Protein AF-0000000069861807 (afdb_homodimer)

Solvent-accessible surface area (backbone atoms only — not comparable to full-atom values): 11823 Å² total; per-residue (Å²): 128,81,76,78,68,73,79,55,80,64,48,35,64,54,50,50,49,50,57,52,64,68,45,71,37,74,37,56,65,62,52,74,64,53,43,14,24,47,52,43,49,45,45,50,32,39,75,73,72,54,56,52,54,31,66,60,42,43,52,48,23,64,75,70,63,37,24,68,54,25,29,49,50,54,19,50,50,23,45,40,44,66,70,69,43,89,74,91,57,90,47,58,75,41,43,30,71,42,59,50,50,60,38,50,74,46,102,128,84,70,79,71,72,78,55,79,63,49,36,65,53,51,50,48,50,57,51,64,67,44,73,37,74,37,56,66,61,53,71,64,52,45,17,23,47,51,43,51,44,47,50,32,40,74,72,70,54,56,52,53,32,66,59,42,41,51,48,24,64,74,69,63,37,23,67,54,26,29,49,51,55,18,49,51,24,44,41,45,64,71,68,44,88,73,93,56,91,47,58,74,41,42,30,69,43,58,51,51,59,37,50,74,45,102

Secondary structure (DSSP, 8-state):
-----------HHHHHHHHHHTS-TTSSS--HHHHHHHHHHHHHHHHTT-PPPHHHHHHHHHHHT--HHHHHHHHHHHHHHHTT-----S-GGGS-HHHHHHHHTT-/-----------HHHHHHHHHHTS-TTSSS--HHHHHHHHHHHHHHHHTT-PPPHHHHHHHHHHHT--HHHHHHHHHHHHHHHTT-----S-GGGS-HHHHHHHHTT-

Structure (mmCIF, N/CA/C/O backbone):
data_AF-0000000069861807-model_v1
#
loop_
_entity.id
_entity.type
_entity.pdbx_description
1 polymer 'Putative cytoplasmic protein'
#
loop_
_atom_site.group_PDB
_atom_site.id
_atom_site.type_symbol
_atom_site.label_atom_id
_atom_site.label_alt_id
_atom_site.label_comp_id
_atom_site.label_asym_id
_atom_site.label_entity_id
_atom_site.label_seq_id
_atom_site.pdbx_PDB_ins_code
_atom_site.Cartn_x
_atom_site.Cartn_y
_atom_site.Cartn_z
_atom_site.occupancy
_atom_site.B_iso_or_equiv
_atom_site.auth_seq_id
_atom_site.auth_comp_id
_atom_site.auth_asym_id
_atom_site.auth_atom_id
_atom_site.pdbx_PDB_model_num
ATOM 1 N N . MET A 1 1 ? -6.168 -20.766 16.438 1 17.77 1 MET A N 1
ATOM 2 C CA . MET A 1 1 ? -5.328 -19.781 17.109 1 17.77 1 MET A CA 1
ATOM 3 C C . MET A 1 1 ? -4.406 -19.078 16.109 1 17.77 1 MET A C 1
ATOM 5 O O . MET A 1 1 ? -3.383 -19.625 15.711 1 17.77 1 MET A O 1
ATOM 9 N N . VAL A 1 2 ? -4.957 -18.609 15.031 1 23.92 2 VAL A N 1
ATOM 10 C CA . VAL A 1 2 ? -4.117 -17.891 14.086 1 23.92 2 VAL A CA 1
ATOM 11 C C . VAL A 1 2 ? -3.391 -16.75 14.797 1 23.92 2 VAL A C 1
ATOM 13 O O . VAL A 1 2 ? -4.02 -15.922 15.469 1 23.92 2 VAL A O 1
ATOM 16 N N . ASN A 1 3 ? -2.225 -17.109 15.445 1 27.67 3 ASN A N 1
ATOM 17 C CA . ASN A 1 3 ? -1.371 -16.234 16.234 1 27.67 3 ASN A CA 1
ATOM 18 C C . ASN A 1 3 ? -1.125 -14.906 15.523 1 27.67 3 ASN A C 1
ATOM 20 O O . ASN A 1 3 ? -0.43 -14.859 14.5 1 27.67 3 ASN A O 1
ATOM 24 N N . PHE A 1 4 ? -2.109 -14.133 15.523 1 32.06 4 PHE A N 1
ATOM 25 C CA . PHE A 1 4 ? -2.031 -12.805 14.922 1 32.06 4 PHE A CA 1
ATOM 26 C C . PHE A 1 4 ? -0.791 -12.062 15.406 1 32.06 4 PHE A C 1
ATOM 28 O O . PHE A 1 4 ? -0.565 -10.914 15.031 1 32.06 4 PHE A O 1
ATOM 35 N N . LYS A 1 5 ? -0.302 -12.344 16.688 1 32.59 5 LYS A N 1
ATOM 36 C CA . LYS A 1 5 ? 0.64 -11.68 17.594 1 32.59 5 LYS A CA 1
ATOM 37 C C . LYS A 1 5 ? 2.018 -11.555 16.953 1 32.59 5 LYS A C 1
ATOM 39 O O . LYS A 1 5 ? 2.805 -10.68 17.312 1 32.59 5 LYS A O 1
ATOM 44 N N . ASP A 1 6 ? 2.709 -12.664 16.641 1 37.38 6 ASP A N 1
ATOM 45 C CA . ASP A 1 6 ? 4.141 -12.523 16.406 1 37.38 6 ASP A CA 1
ATOM 46 C C . ASP A 1 6 ? 4.422 -11.578 15.242 1 37.38 6 ASP A C 1
ATOM 48 O O . ASP A 1 6 ? 4.113 -11.891 14.086 1 37.38 6 ASP A O 1
ATOM 52 N N . LYS A 1 7 ? 4.164 -10.25 15.438 1 44.53 7 LYS A N 1
ATOM 53 C CA . LYS A 1 7 ? 4.488 -9.188 14.484 1 44.53 7 LYS A CA 1
ATOM 54 C C . LYS A 1 7 ? 5.691 -9.57 13.625 1 44.53 7 LYS A C 1
ATOM 56 O O . LYS A 1 7 ? 6.82 -9.172 13.914 1 44.53 7 LYS A O 1
ATOM 61 N N . SER A 1 8 ? 6.023 -10.867 13.508 1 52.59 8 SER A N 1
ATOM 62 C CA . SER A 1 8 ? 7.086 -11.359 12.633 1 52.59 8 SER A CA 1
ATOM 63 C C . SER A 1 8 ? 7.004 -10.719 11.25 1 52.59 8 SER A C 1
ATOM 65 O O . SER A 1 8 ? 5.938 -10.266 10.836 1 52.59 8 SER A O 1
ATOM 67 N N . MET A 1 9 ? 8.148 -10.102 10.867 1 65 9 MET A N 1
ATOM 68 C CA . MET A 1 9 ? 8.273 -9.508 9.539 1 65 9 MET A CA 1
ATOM 69 C C . MET A 1 9 ? 7.469 -10.289 8.516 1 65 9 MET A C 1
ATOM 71 O O . MET A 1 9 ? 7.586 -11.516 8.43 1 65 9 MET A O 1
ATOM 75 N N . PRO A 1 10 ? 6.438 -9.594 8.094 1 79.31 10 PRO A N 1
ATOM 76 C CA . PRO A 1 10 ? 5.664 -10.305 7.07 1 79.31 10 PRO A CA 1
ATOM 77 C C . PRO A 1 10 ? 6.547 -10.922 5.984 1 79.31 10 PRO A C 1
ATOM 79 O O . PRO A 1 10 ? 7.668 -10.453 5.758 1 79.31 10 PRO A O 1
ATOM 82 N N . THR A 1 11 ? 6.141 -12.102 5.434 1 92.44 11 THR A N 1
ATOM 83 C CA . THR A 1 11 ? 6.793 -12.648 4.246 1 92.44 11 THR A CA 1
ATOM 84 C C . THR A 1 11 ? 6.551 -11.75 3.037 1 92.44 11 THR A C 1
ATOM 86 O O . THR A 1 11 ? 5.707 -10.852 3.084 1 92.44 11 THR A O 1
ATOM 89 N N . ALA A 1 12 ? 7.336 -11.922 1.962 1 96.38 12 ALA A N 1
ATOM 90 C CA . ALA A 1 12 ? 7.145 -11.172 0.722 1 96.38 12 ALA A CA 1
ATOM 91 C C . ALA A 1 12 ? 5.738 -11.375 0.169 1 96.38 12 ALA A C 1
ATOM 93 O O . ALA A 1 12 ? 5.121 -10.438 -0.339 1 96.38 12 ALA A O 1
ATOM 94 N N . ILE A 1 13 ? 5.207 -12.633 0.332 1 97.62 13 ILE A N 1
ATOM 95 C CA . ILE A 1 13 ? 3.865 -12.945 -0.151 1 97.62 13 ILE A CA 1
ATOM 96 C C . ILE A 1 13 ? 2.83 -12.172 0.666 1 97.62 13 ILE A C 1
ATOM 98 O O . ILE A 1 13 ? 1.896 -11.594 0.108 1 97.62 13 ILE A O 1
ATOM 102 N N . GLU A 1 14 ? 3.018 -12.109 1.942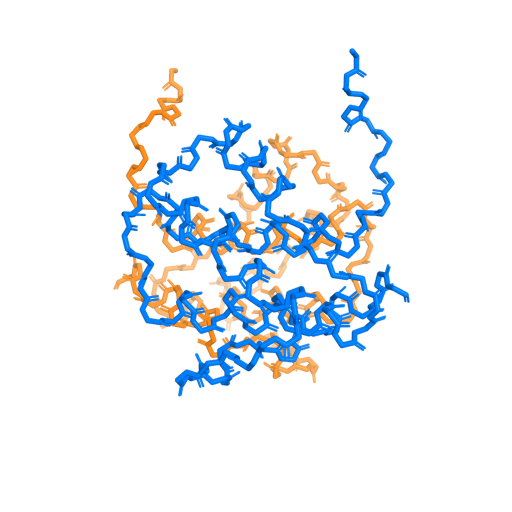 1 95.44 14 GLU A N 1
ATOM 103 C CA . GLU A 1 14 ? 2.092 -11.375 2.797 1 95.44 14 GLU A CA 1
ATOM 104 C C . GLU A 1 14 ? 2.09 -9.891 2.455 1 95.44 14 GLU A C 1
ATOM 106 O O . GLU A 1 14 ? 1.028 -9.266 2.379 1 95.44 14 GLU A O 1
ATOM 111 N N . LYS A 1 15 ? 3.254 -9.359 2.219 1 95.12 15 LYS A N 1
ATOM 112 C CA . LYS A 1 15 ? 3.359 -7.945 1.866 1 95.12 15 LYS A CA 1
ATOM 113 C C . LYS A 1 15 ? 2.73 -7.672 0.502 1 95.12 15 LYS A C 1
ATOM 115 O O . LYS A 1 15 ? 2.086 -6.641 0.307 1 95.12 15 LYS A O 1
ATOM 120 N N . ALA A 1 16 ? 2.969 -8.57 -0.407 1 97.5 16 ALA A N 1
ATOM 121 C CA . ALA A 1 16 ? 2.357 -8.445 -1.728 1 97.5 16 ALA A CA 1
ATOM 122 C C . ALA A 1 16 ? 0.834 -8.43 -1.628 1 97.5 16 ALA A C 1
ATOM 124 O O . ALA A 1 16 ? 0.175 -7.59 -2.244 1 97.5 16 ALA A O 1
ATOM 125 N N . LEU A 1 17 ? 0.306 -9.281 -0.807 1 97.19 17 LEU A N 1
ATOM 126 C CA . LEU A 1 17 ? -1.144 -9.375 -0.671 1 97.19 17 LEU A CA 1
ATOM 127 C C . LEU A 1 17 ? -1.69 -8.195 0.123 1 97.19 17 LEU A C 1
ATOM 129 O O . LEU A 1 17 ? -2.832 -7.777 -0.085 1 97.19 17 LEU A O 1
ATOM 133 N N . ASP A 1 18 ? -0.868 -7.633 0.979 1 93.81 18 ASP A N 1
ATOM 134 C CA . ASP A 1 18 ? -1.242 -6.375 1.619 1 93.81 18 ASP A CA 1
ATOM 135 C C . ASP A 1 18 ? -1.42 -5.262 0.586 1 93.81 18 ASP A C 1
ATOM 137 O O . ASP A 1 18 ? -2.377 -4.488 0.658 1 93.81 18 ASP A O 1
ATOM 141 N N . PHE A 1 19 ? -0.459 -5.191 -0.324 1 95.62 19 PHE A N 1
ATOM 142 C CA . PHE A 1 19 ? -0.57 -4.18 -1.368 1 95.62 19 PHE A CA 1
ATOM 143 C C . PHE A 1 19 ? -1.836 -4.387 -2.191 1 95.62 19 PHE A C 1
ATOM 145 O O . PHE A 1 19 ? -2.58 -3.438 -2.443 1 95.62 19 PHE A O 1
ATOM 152 N N . ILE A 1 20 ? -2.061 -5.598 -2.564 1 96.81 20 ILE A N 1
ATOM 153 C CA . ILE A 1 20 ? -3.213 -5.91 -3.4 1 96.81 20 ILE A CA 1
ATOM 154 C C . ILE A 1 20 ? -4.5 -5.684 -2.609 1 96.81 20 ILE A C 1
ATOM 156 O O . ILE A 1 20 ? -5.477 -5.148 -3.143 1 96.81 20 ILE A O 1
ATOM 160 N N . GLY A 1 21 ? -4.52 -6.059 -1.368 1 94.5 21 GLY A N 1
ATOM 161 C CA . GLY A 1 21 ? -5.676 -5.848 -0.51 1 94.5 21 GLY A CA 1
ATOM 162 C C . GLY A 1 21 ? -5.98 -4.379 -0.271 1 94.5 21 GLY A C 1
ATOM 163 O O . GLY A 1 21 ? -7.078 -4.031 0.159 1 94.5 21 GLY A O 1
ATOM 164 N N . GLY A 1 22 ? -4.969 -3.547 -0.457 1 90.44 22 GLY A N 1
ATOM 165 C CA . GLY A 1 22 ? -5.152 -2.111 -0.311 1 90.44 22 GLY A CA 1
ATOM 166 C C . GLY A 1 22 ? -5.793 -1.466 -1.525 1 90.44 22 GLY A C 1
ATOM 167 O O . GLY A 1 22 ? -6.141 -0.283 -1.495 1 90.44 22 GLY A O 1
ATOM 168 N N . MET A 1 23 ? -6.027 -2.131 -2.586 1 93.19 23 MET A N 1
ATOM 169 C CA . MET A 1 23 ? -6.727 -1.652 -3.775 1 93.19 23 MET A CA 1
ATOM 170 C C . MET A 1 23 ? -8.234 -1.652 -3.557 1 93.19 23 MET A C 1
ATOM 172 O O . MET A 1 23 ? -8.711 -1.979 -2.467 1 93.19 23 MET A O 1
ATOM 176 N N . ASN A 1 24 ? -8.945 -1.122 -4.543 1 90.5 24 ASN A N 1
ATOM 177 C CA . ASN A 1 24 ? -10.391 -1.252 -4.461 1 90.5 24 ASN A CA 1
ATOM 178 C C . ASN A 1 24 ? -10.844 -2.691 -4.695 1 90.5 24 ASN A C 1
ATOM 180 O O . ASN A 1 24 ? -11.289 -3.037 -5.793 1 90.5 24 ASN A O 1
ATOM 184 N N . THR A 1 25 ? -10.812 -3.52 -3.648 1 93.69 25 THR A N 1
ATOM 185 C CA . THR A 1 25 ? -11.086 -4.949 -3.74 1 93.69 25 THR A CA 1
ATOM 186 C C . THR A 1 25 ? -12.594 -5.203 -3.766 1 93.69 25 THR A C 1
ATOM 188 O O . THR A 1 25 ? -13.031 -6.344 -3.912 1 93.69 25 THR A O 1
ATOM 191 N N . SER A 1 26 ? -13.383 -4.18 -3.59 1 91.88 26 SER A N 1
ATOM 192 C CA . SER A 1 26 ? -14.836 -4.32 -3.643 1 91.88 26 SER A CA 1
ATOM 193 C C . SER A 1 26 ? -15.344 -4.332 -5.082 1 91.88 26 SER A C 1
ATOM 195 O O . SER A 1 26 ? -16.469 -4.75 -5.348 1 91.88 26 SER A O 1
ATOM 197 N N . ALA A 1 27 ? -14.508 -3.74 -5.945 1 91.38 27 ALA A N 1
ATOM 198 C CA . ALA A 1 27 ? -14.852 -3.725 -7.367 1 91.38 27 ALA A CA 1
ATOM 199 C C . ALA A 1 27 ? -14.664 -5.102 -7.992 1 91.38 27 ALA A C 1
ATOM 201 O O . ALA A 1 27 ? -13.719 -5.816 -7.66 1 91.38 27 ALA A O 1
ATOM 202 N N . SER A 1 28 ? -15.516 -5.473 -8.906 1 91.75 28 SER A N 1
ATOM 203 C CA . SER A 1 28 ? -15.398 -6.738 -9.617 1 91.75 28 SER A CA 1
ATOM 204 C C . SER A 1 28 ? -14.234 -6.719 -10.602 1 91.75 28 SER A C 1
ATOM 206 O O . SER A 1 28 ? -13.57 -7.734 -10.812 1 91.75 28 SER A O 1
ATOM 208 N N . VAL A 1 29 ? -14.102 -5.566 -11.195 1 89.75 29 VAL A N 1
ATOM 209 C CA . VAL A 1 29 ? -13.008 -5.387 -12.148 1 89.75 29 VAL A CA 1
ATOM 210 C C . VAL A 1 29 ? -12.031 -4.336 -11.625 1 89.75 29 VAL A C 1
ATOM 212 O O . VAL A 1 29 ? -12.422 -3.195 -11.367 1 89.75 29 VAL A O 1
ATOM 215 N N . PRO A 1 30 ? -10.812 -4.828 -11.43 1 91.44 30 PRO A N 1
ATOM 216 C CA . PRO A 1 30 ? -9.844 -3.822 -10.984 1 91.44 30 PRO A CA 1
ATOM 217 C C . PRO A 1 30 ? -9.672 -2.682 -11.984 1 91.44 30 PRO A C 1
ATOM 219 O O . PRO A 1 30 ? -9.68 -2.912 -13.203 1 91.44 30 PRO A O 1
ATOM 222 N N . HIS A 1 31 ? -9.5 -1.438 -11.422 1 91.56 31 HIS A N 1
ATOM 223 C CA . HIS A 1 31 ? -9.125 -0.321 -12.281 1 91.56 31 HIS A CA 1
ATOM 224 C C . HIS A 1 31 ? -7.785 -0.586 -12.969 1 91.56 31 HIS A C 1
ATOM 226 O O . HIS A 1 31 ? -6.988 -1.399 -12.5 1 91.56 31 HIS A O 1
ATOM 232 N N . SER A 1 32 ? -7.562 0.079 -14.055 1 92.5 32 SER A N 1
ATOM 233 C CA . SER A 1 32 ? -6.395 -0.15 -14.891 1 92.5 32 SER A CA 1
ATOM 234 C C . SER A 1 32 ? -5.105 -0.058 -14.086 1 92.5 32 SER A C 1
ATOM 236 O O . SER A 1 32 ? -4.207 -0.89 -14.242 1 92.5 32 SER A O 1
ATOM 238 N N . MET A 1 33 ? -4.98 0.881 -13.203 1 93.81 33 MET A N 1
ATOM 239 C CA . MET A 1 33 ? -3.791 1.068 -12.375 1 93.81 33 MET A CA 1
ATOM 240 C C . MET A 1 33 ? -3.605 -0.105 -11.422 1 93.81 33 MET A C 1
ATOM 242 O O . MET A 1 33 ? -2.494 -0.616 -11.266 1 93.81 33 MET A O 1
ATOM 246 N N . ASP A 1 34 ? -4.719 -0.553 -10.875 1 95.62 34 ASP A N 1
ATOM 247 C CA . ASP A 1 34 ? -4.688 -1.666 -9.938 1 95.62 34 ASP A CA 1
ATOM 248 C C . ASP A 1 34 ? -4.301 -2.967 -10.633 1 95.62 34 ASP A C 1
ATOM 250 O O . ASP A 1 34 ? -3.5 -3.744 -10.109 1 95.62 34 ASP A O 1
ATOM 254 N N . GLU A 1 35 ? -4.867 -3.107 -11.773 1 96.62 35 GLU A N 1
ATOM 255 C CA . GLU A 1 35 ? -4.539 -4.293 -12.555 1 96.62 35 GLU A CA 1
ATOM 256 C C . GLU A 1 35 ? -3.045 -4.355 -12.875 1 96.62 35 GLU A C 1
ATOM 258 O O . GLU A 1 35 ? -2.398 -5.379 -12.641 1 96.62 35 GLU A O 1
ATOM 263 N N . SER A 1 36 ? -2.502 -3.316 -13.336 1 97.5 36 SER A N 1
ATOM 264 C CA . SER A 1 36 ? -1.086 -3.271 -13.688 1 97.5 36 SER A CA 1
ATOM 265 C C . SER A 1 36 ? -0.204 -3.482 -12.461 1 97.5 36 SER A C 1
ATOM 267 O O . SER A 1 36 ? 0.793 -4.203 -12.523 1 97.5 36 SER A O 1
ATOM 269 N N . THR A 1 37 ? -0.575 -2.871 -11.43 1 97.56 37 THR A N 1
ATOM 270 C CA . THR A 1 37 ? 0.2 -2.986 -10.195 1 97.56 37 THR A CA 1
ATOM 271 C C . THR A 1 37 ? 0.177 -4.418 -9.672 1 97.56 37 THR A C 1
ATOM 273 O O . THR A 1 37 ? 1.221 -4.973 -9.32 1 97.56 37 THR A O 1
ATOM 276 N N . ALA A 1 38 ? -1.032 -5.016 -9.656 1 97.81 38 ALA A N 1
ATOM 277 C CA . ALA A 1 38 ? -1.162 -6.387 -9.172 1 97.81 38 ALA A CA 1
ATOM 278 C C . ALA A 1 38 ? -0.342 -7.352 -10.023 1 97.81 38 ALA A C 1
ATOM 280 O O . ALA A 1 38 ? 0.395 -8.188 -9.492 1 97.81 38 ALA A O 1
ATOM 281 N N . LYS A 1 39 ? -0.435 -7.199 -11.312 1 97.94 39 LYS A N 1
ATOM 282 C CA . LYS A 1 39 ? 0.332 -8.055 -12.219 1 97.94 39 LYS A CA 1
ATOM 283 C C . LYS A 1 39 ? 1.832 -7.855 -12.016 1 97.94 39 LYS A C 1
ATOM 285 O O . LYS A 1 39 ? 2.596 -8.82 -12.031 1 97.94 39 LYS A O 1
ATOM 290 N N . GLY A 1 40 ? 2.246 -6.637 -11.898 1 97.88 40 GLY A N 1
ATOM 291 C CA . GLY A 1 40 ? 3.645 -6.348 -11.625 1 97.88 40 GLY A CA 1
ATOM 292 C C . GLY A 1 40 ? 4.148 -6.996 -10.344 1 97.88 40 GLY A C 1
ATOM 293 O O . GLY A 1 40 ? 5.258 -7.531 -10.312 1 97.88 40 GLY A O 1
ATOM 294 N N . ILE A 1 41 ? 3.354 -6.918 -9.312 1 98.19 41 ILE A N 1
ATOM 295 C CA . ILE A 1 41 ? 3.697 -7.508 -8.031 1 98.19 41 ILE A CA 1
ATOM 296 C C . ILE A 1 41 ? 3.887 -9.016 -8.188 1 98.19 41 ILE A C 1
ATOM 298 O O . ILE A 1 41 ? 4.902 -9.57 -7.754 1 98.19 41 ILE A O 1
ATOM 302 N N . LEU A 1 42 ? 2.9 -9.648 -8.82 1 98.19 42 LEU A N 1
ATOM 303 C CA . LEU A 1 42 ? 2.93 -11.094 -8.984 1 98.19 42 LEU A CA 1
ATOM 304 C C . LEU A 1 42 ? 4.129 -11.523 -9.82 1 98.19 42 LEU A C 1
ATOM 306 O O . LEU A 1 42 ? 4.824 -12.484 -9.477 1 98.19 42 LEU A O 1
ATOM 310 N N . LYS A 1 43 ? 4.348 -10.828 -10.914 1 97.81 43 LYS A N 1
ATOM 311 C CA . LYS A 1 43 ? 5.48 -11.141 -11.781 1 97.81 43 LYS A CA 1
ATOM 312 C C . LYS A 1 43 ? 6.801 -10.953 -11.047 1 97.81 43 LYS A C 1
ATOM 314 O O . LYS A 1 43 ? 7.715 -11.773 -11.18 1 97.81 43 LYS A O 1
ATOM 319 N N . TYR A 1 44 ? 6.93 -9.891 -10.328 1 97.69 44 TYR A N 1
ATOM 320 C CA . TYR A 1 44 ? 8.156 -9.586 -9.609 1 97.69 44 TYR A CA 1
ATOM 321 C C . TYR A 1 44 ? 8.477 -10.656 -8.578 1 97.69 44 TYR A C 1
ATOM 323 O O . TYR A 1 44 ? 9.617 -11.102 -8.461 1 97.69 44 TYR A O 1
ATOM 331 N N . LEU A 1 45 ? 7.438 -11.086 -7.852 1 97.56 45 LEU A N 1
ATOM 332 C CA . LEU A 1 45 ? 7.66 -12.141 -6.867 1 97.56 45 LEU A CA 1
ATOM 333 C C . LEU A 1 45 ? 8.094 -13.438 -7.543 1 97.56 45 LEU A C 1
ATOM 335 O O . LEU A 1 45 ? 8.961 -14.148 -7.035 1 97.56 45 LEU A O 1
ATOM 339 N N . HIS A 1 46 ? 7.48 -13.734 -8.641 1 97.38 46 HIS 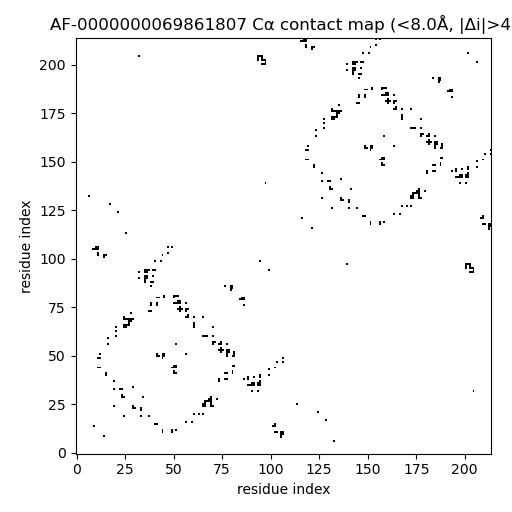A N 1
ATOM 340 C CA . HIS A 1 46 ? 7.906 -14.898 -9.414 1 97.38 46 HIS A CA 1
ATOM 341 C C . HIS A 1 46 ? 9.375 -14.789 -9.805 1 97.38 46 HIS A C 1
ATOM 343 O O . HIS A 1 46 ? 10.133 -15.75 -9.664 1 97.38 46 HIS A O 1
ATOM 349 N N . ASP A 1 47 ? 9.758 -13.609 -10.281 1 96.44 47 ASP A N 1
ATOM 350 C CA . ASP A 1 47 ? 11.125 -13.383 -10.719 1 96.44 47 ASP A CA 1
ATOM 351 C C . ASP A 1 47 ? 12.102 -13.492 -9.547 1 96.44 47 ASP A C 1
ATOM 353 O O . ASP A 1 47 ? 13.266 -13.859 -9.727 1 96.44 47 ASP A O 1
ATOM 357 N N . LEU A 1 48 ? 11.672 -13.211 -8.359 1 96.5 48 LEU A N 1
ATOM 358 C CA . LEU A 1 48 ? 12.492 -13.305 -7.156 1 96.5 48 LEU A CA 1
ATOM 359 C C . LEU A 1 48 ? 12.555 -14.742 -6.648 1 96.5 48 LEU A C 1
ATOM 361 O O . LEU A 1 48 ? 13.266 -15.031 -5.684 1 96.5 48 LEU A O 1
ATOM 365 N N . GLY A 1 49 ? 11.734 -15.602 -7.207 1 95.81 49 GLY A N 1
ATOM 366 C CA . GLY A 1 49 ? 11.758 -17.016 -6.832 1 95.81 49 GLY A CA 1
ATOM 367 C C . GLY A 1 49 ? 10.719 -17.359 -5.781 1 95.81 49 GLY A C 1
ATOM 368 O O . GLY A 1 49 ? 10.812 -18.406 -5.141 1 95.81 49 GLY A O 1
ATOM 369 N N . VAL A 1 50 ? 9.75 -16.422 -5.52 1 96.38 50 VAL A N 1
ATOM 370 C CA . VAL A 1 50 ? 8.703 -16.641 -4.523 1 96.38 50 VAL A CA 1
ATOM 371 C C . VAL A 1 50 ? 7.332 -16.453 -5.168 1 96.38 50 VAL A C 1
ATOM 373 O O . VAL A 1 50 ? 6.562 -15.586 -4.766 1 96.38 50 VAL A O 1
ATOM 376 N N . PRO A 1 51 ? 7.008 -17.328 -6.109 1 96.75 51 PRO A N 1
ATOM 377 C CA . PRO A 1 51 ? 5.727 -17.156 -6.797 1 96.75 51 PRO A CA 1
ATOM 378 C C . PRO A 1 51 ? 4.531 -17.25 -5.855 1 96.75 51 PRO A C 1
ATOM 380 O O . PRO A 1 51 ? 4.562 -18.031 -4.891 1 96.75 51 PRO A O 1
ATOM 383 N N . VAL A 1 52 ? 3.477 -16.516 -6.168 1 96.94 52 VAL A N 1
ATOM 384 C CA . VAL A 1 52 ? 2.225 -16.531 -5.422 1 96.94 52 VAL A CA 1
ATOM 385 C C . VAL A 1 52 ? 1.255 -17.516 -6.062 1 96.94 52 VAL A C 1
ATOM 387 O O . VAL A 1 52 ? 0.955 -17.422 -7.258 1 96.94 52 VAL A O 1
ATOM 390 N N . SER A 1 53 ? 0.774 -18.422 -5.273 1 97.38 53 SER A N 1
ATOM 391 C CA . SER A 1 53 ? -0.181 -19.391 -5.816 1 97.38 53 SER A CA 1
ATOM 392 C C . SER A 1 53 ? -1.596 -18.812 -5.82 1 97.38 53 SER A C 1
ATOM 394 O O . SER A 1 53 ? -1.943 -18 -4.969 1 97.38 53 SER A O 1
ATOM 396 N N . PRO A 1 54 ? -2.398 -19.25 -6.758 1 98.19 54 PRO A N 1
ATOM 397 C CA . PRO A 1 54 ? -3.795 -18.797 -6.773 1 98.19 54 PRO A CA 1
ATOM 398 C C . PRO A 1 54 ? -4.527 -19.109 -5.469 1 98.19 54 PRO A C 1
ATOM 400 O O . PRO A 1 54 ? -5.395 -18.344 -5.051 1 98.19 54 PRO A O 1
ATOM 403 N N . GLU A 1 55 ? -4.215 -20.203 -4.828 1 98.19 55 GLU A N 1
ATOM 404 C CA . GLU A 1 55 ? -4.898 -20.609 -3.604 1 98.19 55 GLU A CA 1
ATOM 405 C C . GLU A 1 55 ? -4.672 -19.609 -2.48 1 98.19 55 GLU A C 1
ATOM 407 O O . GLU A 1 55 ? -5.566 -19.359 -1.669 1 98.19 55 GLU A O 1
ATOM 412 N N . VAL A 1 56 ? -3.443 -19.109 -2.447 1 97.88 56 VAL A N 1
ATOM 413 C CA . VAL A 1 56 ? -3.113 -18.141 -1.41 1 97.88 56 VAL A CA 1
ATOM 414 C C . VAL A 1 56 ? -3.9 -16.859 -1.643 1 97.88 56 VAL A C 1
ATOM 416 O O . VAL A 1 56 ? -4.359 -16.219 -0.69 1 97.88 56 VAL A O 1
ATOM 419 N N . VAL A 1 57 ? -4.117 -16.406 -2.902 1 98.38 57 VAL A N 1
ATOM 420 C CA . VAL A 1 57 ? -4.898 -15.234 -3.264 1 98.38 57 VAL A CA 1
ATOM 421 C C . VAL A 1 57 ? -6.355 -15.438 -2.857 1 98.38 57 VAL A C 1
ATOM 423 O O . VAL A 1 57 ? -6.969 -14.547 -2.256 1 98.38 57 VAL A O 1
ATOM 426 N N . VAL A 1 58 ? -6.867 -16.594 -3.154 1 98.62 58 VAL A N 1
ATOM 427 C CA . VAL A 1 58 ? -8.258 -16.906 -2.848 1 98.62 58 VAL A CA 1
ATOM 428 C C . VAL A 1 58 ? -8.469 -16.891 -1.334 1 98.62 58 VAL A C 1
ATOM 430 O O . VAL A 1 58 ? -9.445 -16.312 -0.839 1 98.62 58 VAL A O 1
ATOM 433 N N . ALA A 1 59 ? -7.625 -17.484 -0.636 1 98.44 59 ALA A N 1
ATOM 434 C CA . ALA A 1 59 ? -7.73 -17.547 0.82 1 98.44 59 ALA A CA 1
ATOM 435 C C . ALA A 1 59 ? -7.727 -16.141 1.421 1 98.44 59 ALA A C 1
ATOM 437 O O . ALA A 1 59 ? -8.523 -15.836 2.311 1 98.44 59 ALA A O 1
ATOM 438 N N . ARG A 1 60 ? -6.844 -15.32 0.881 1 97.81 60 ARG A N 1
ATOM 439 C CA . ARG A 1 60 ? -6.785 -13.953 1.382 1 97.81 60 ARG A CA 1
ATOM 440 C C . ARG A 1 60 ? -8.062 -13.195 1.049 1 97.81 60 ARG A C 1
ATOM 442 O O . ARG A 1 60 ? -8.594 -12.453 1.886 1 97.81 60 ARG A O 1
ATOM 449 N N . GLY A 1 61 ? -8.469 -13.328 -0.222 1 97.94 61 GLY A N 1
ATOM 450 C CA . GLY A 1 61 ? -9.711 -12.672 -0.609 1 97.94 61 GLY A CA 1
ATOM 451 C C . GLY A 1 61 ? -10.883 -13.039 0.283 1 97.94 61 GLY A C 1
ATOM 452 O O . GLY A 1 61 ? -11.656 -12.172 0.689 1 97.94 61 GLY A O 1
ATOM 453 N N . GLU A 1 62 ? -11.023 -14.32 0.617 1 97.88 62 GLU A N 1
ATOM 454 C CA . GLU A 1 62 ? -12.086 -14.789 1.502 1 97.88 62 GLU A CA 1
ATOM 455 C C . GLU A 1 62 ? -11.914 -14.242 2.916 1 97.88 62 GLU A C 1
ATOM 457 O O . GLU A 1 62 ? -12.883 -13.836 3.555 1 97.88 62 GLU A O 1
ATOM 462 N N . GLN A 1 63 ? -10.734 -14.273 3.387 1 97.19 63 GLN A N 1
ATOM 463 C CA . GLN A 1 63 ? -10.414 -13.797 4.73 1 97.19 63 GLN A CA 1
ATOM 464 C C . GLN A 1 63 ? -10.766 -12.32 4.887 1 97.19 63 GLN A C 1
ATOM 466 O O . GLN A 1 63 ? -11.258 -11.898 5.934 1 97.19 63 GLN A O 1
ATOM 471 N N . GLU A 1 64 ? -10.555 -11.578 3.842 1 94.94 64 GLU A N 1
ATOM 472 C CA . GLU A 1 64 ? -10.68 -10.133 3.961 1 94.94 64 GLU A CA 1
ATOM 473 C C . GLU A 1 64 ? -11.945 -9.625 3.281 1 94.94 64 GLU A C 1
ATOM 475 O O . GLU A 1 64 ? -12.195 -8.414 3.244 1 94.94 64 GLU A O 1
ATOM 480 N N . GLY A 1 65 ? -12.672 -10.484 2.695 1 96.5 65 GLY A N 1
ATOM 481 C CA . GLY A 1 65 ? -13.953 -10.109 2.121 1 96.5 65 GLY A CA 1
ATOM 482 C C . GLY A 1 65 ? -13.828 -9.414 0.78 1 96.5 65 GLY A C 1
ATOM 483 O O . GLY A 1 65 ? -14.586 -8.484 0.484 1 96.5 65 GLY A O 1
ATOM 484 N N . TRP A 1 66 ? -12.812 -9.805 -0.06 1 96.81 66 TRP A N 1
ATOM 485 C CA . TRP A 1 66 ? -12.719 -9.258 -1.409 1 96.81 66 TRP A CA 1
ATOM 486 C C . TRP A 1 66 ? -13.891 -9.711 -2.27 1 96.81 66 TRP A C 1
ATOM 488 O O . TRP A 1 66 ? -14.438 -10.805 -2.064 1 96.81 66 TRP A O 1
ATOM 498 N N . ASN A 1 67 ? -14.219 -8.812 -3.193 1 97.56 67 ASN A N 1
ATOM 499 C CA . ASN A 1 67 ? -15.172 -9.242 -4.215 1 97.56 67 ASN A CA 1
ATOM 500 C C . ASN A 1 67 ? -14.727 -10.539 -4.883 1 97.56 67 ASN A C 1
ATOM 502 O O . ASN A 1 67 ? -13.57 -10.68 -5.27 1 97.56 67 ASN A O 1
ATOM 506 N N . PRO A 1 68 ? -15.648 -11.492 -5.012 1 97.88 68 PRO A N 1
ATOM 507 C CA . PRO A 1 68 ? -15.273 -12.781 -5.586 1 97.88 68 PRO A CA 1
ATOM 508 C C . PRO A 1 68 ? -14.711 -12.664 -7 1 97.88 68 PRO A C 1
ATOM 510 O O . PRO A 1 68 ? -13.789 -13.398 -7.371 1 97.88 68 PRO A O 1
ATOM 513 N N . GLU A 1 69 ? -15.242 -11.766 -7.77 1 97.94 69 GLU A N 1
ATOM 514 C CA . GLU A 1 69 ? -14.742 -11.602 -9.133 1 97.94 69 GLU A CA 1
ATOM 515 C C . GLU A 1 69 ? -13.352 -10.969 -9.133 1 97.94 69 GLU A C 1
ATOM 517 O O . GLU A 1 69 ? -12.492 -11.344 -9.938 1 97.94 69 GLU A O 1
ATOM 522 N N . PHE A 1 70 ? -13.148 -10.023 -8.273 1 97.56 70 PHE A N 1
ATOM 523 C CA . PHE A 1 70 ? -11.82 -9.453 -8.078 1 97.56 70 PHE A CA 1
ATOM 524 C C . PHE A 1 70 ? -10.82 -10.547 -7.711 1 97.56 70 PHE A C 1
ATOM 526 O O . PHE A 1 70 ? -9.75 -10.641 -8.312 1 97.56 70 PHE A O 1
ATOM 533 N N . THR A 1 71 ? -11.211 -11.328 -6.75 1 98.38 71 THR A N 1
ATOM 534 C CA . THR A 1 71 ? -10.367 -12.406 -6.258 1 98.38 71 THR A CA 1
ATOM 535 C C . THR A 1 71 ? -10.016 -13.375 -7.387 1 98.38 71 THR A C 1
ATOM 537 O O . THR A 1 71 ? -8.859 -13.781 -7.527 1 98.38 71 THR A O 1
ATOM 540 N N . LYS A 1 72 ? -11.008 -13.695 -8.133 1 98.19 72 LYS A N 1
ATOM 541 C CA . LYS A 1 72 ? -10.82 -14.617 -9.25 1 98.19 72 LYS A CA 1
ATOM 542 C C . LYS A 1 72 ? -9.836 -14.055 -10.273 1 98.19 72 LYS A C 1
ATOM 544 O O . LYS A 1 72 ? -8.984 -14.781 -10.789 1 98.19 72 LYS A O 1
ATOM 549 N N . LYS A 1 73 ? -9.945 -12.797 -10.531 1 97.69 73 LYS A N 1
ATOM 550 C CA . LYS A 1 73 ? -9.055 -12.164 -11.5 1 97.69 73 LYS A CA 1
ATOM 551 C C . LYS A 1 73 ? -7.605 -12.188 -11.016 1 97.69 73 LYS A C 1
ATOM 553 O O . LYS A 1 73 ? -6.699 -12.57 -11.758 1 97.69 73 LYS A O 1
ATOM 558 N N . VAL A 1 74 ? -7.422 -11.789 -9.789 1 98.12 74 VAL A N 1
ATOM 559 C CA . VAL A 1 74 ? -6.07 -11.766 -9.242 1 98.12 74 VAL A CA 1
ATOM 560 C C . VAL A 1 74 ? -5.504 -13.18 -9.188 1 98.12 74 VAL A C 1
ATOM 562 O O . VAL A 1 74 ? -4.344 -13.406 -9.539 1 98.12 74 VAL A O 1
ATOM 565 N N . ALA A 1 75 ? -6.32 -14.125 -8.789 1 98.38 75 ALA A N 1
ATOM 566 C CA . ALA A 1 75 ? -5.895 -15.523 -8.766 1 98.38 75 ALA A CA 1
ATOM 567 C C . ALA A 1 75 ? -5.543 -16.016 -10.164 1 98.38 75 ALA A C 1
ATOM 569 O O . ALA A 1 75 ? -4.582 -16.766 -10.344 1 98.38 75 ALA A O 1
ATOM 570 N N . GLY A 1 76 ? -6.359 -15.586 -11.078 1 97.75 76 GLY A N 1
ATOM 571 C CA . GLY A 1 76 ? -6.066 -15.922 -12.461 1 97.75 76 GLY A CA 1
ATOM 572 C C . GLY A 1 76 ? -4.723 -15.398 -12.93 1 97.75 76 GLY A C 1
ATOM 573 O O . GLY A 1 76 ? -3.984 -16.109 -13.625 1 97.75 76 GLY A O 1
ATOM 574 N N . TRP A 1 77 ? -4.441 -14.18 -12.578 1 97.88 77 TRP A N 1
ATOM 575 C CA . TRP A 1 77 ? -3.141 -13.633 -12.945 1 97.88 77 TRP A CA 1
ATOM 576 C C . TRP A 1 77 ? -2.014 -14.383 -12.242 1 97.88 77 TRP A C 1
ATOM 578 O O . TRP A 1 77 ? -0.96 -14.625 -12.836 1 97.88 77 TRP A O 1
ATOM 588 N N . ALA A 1 78 ? -2.184 -14.742 -11 1 98.12 78 ALA A N 1
ATOM 589 C CA . ALA A 1 78 ? -1.184 -15.516 -10.266 1 98.12 78 ALA A CA 1
ATOM 590 C C . ALA A 1 78 ? -0.902 -16.844 -10.953 1 98.12 78 ALA A C 1
ATOM 592 O O . ALA A 1 78 ? 0.255 -17.25 -11.07 1 98.12 78 ALA A O 1
ATOM 593 N N . GLU A 1 79 ? -1.942 -17.516 -11.359 1 97.69 79 GLU A N 1
ATOM 594 C CA . GLU A 1 79 ? -1.803 -18.781 -12.062 1 97.69 79 GLU A CA 1
ATOM 59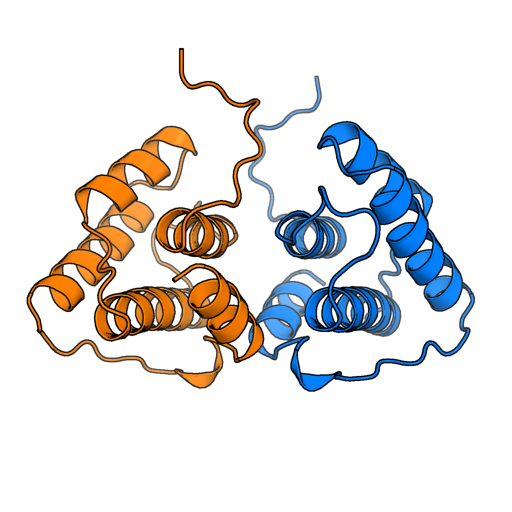5 C C . GLU A 1 79 ? -0.999 -18.625 -13.352 1 97.69 79 GLU A C 1
ATOM 597 O O . GLU A 1 79 ? -0.106 -19.422 -13.641 1 97.69 79 GLU A O 1
ATOM 602 N N . LYS A 1 80 ? -1.367 -17.594 -14.078 1 97.31 80 LYS A N 1
ATOM 603 C CA . LYS A 1 80 ? -0.68 -17.344 -15.344 1 97.31 80 LYS A CA 1
ATOM 604 C C . LYS A 1 80 ? 0.81 -17.094 -15.117 1 97.31 80 LYS A C 1
ATOM 606 O O . LYS A 1 80 ? 1.649 -17.641 -15.836 1 97.31 80 LYS A O 1
ATOM 611 N N . VAL A 1 81 ? 1.131 -16.312 -14.18 1 97.12 81 VAL A N 1
ATOM 612 C CA . VAL A 1 81 ? 2.518 -15.977 -13.867 1 97.12 81 VAL A CA 1
ATOM 613 C C . VAL A 1 81 ? 3.258 -17.219 -13.406 1 97.12 81 VAL A C 1
ATOM 615 O O . VAL A 1 81 ? 4.379 -17.484 -13.852 1 97.12 81 VAL A O 1
ATOM 618 N N . ALA A 1 82 ? 2.648 -18.016 -12.523 1 92 82 ALA A N 1
ATOM 619 C CA . ALA A 1 82 ? 3.281 -19.203 -11.961 1 92 82 ALA A CA 1
ATOM 620 C C . ALA A 1 82 ? 3.555 -20.25 -13.039 1 92 82 ALA A C 1
ATOM 622 O O . ALA A 1 82 ? 4.516 -21.016 -12.945 1 92 82 ALA A O 1
ATOM 623 N N . SER A 1 83 ? 2.771 -20.25 -13.984 1 92.12 83 SER A N 1
ATOM 624 C CA . SER A 1 83 ? 2.912 -21.219 -15.062 1 92.12 83 SER A CA 1
ATOM 625 C C . SER A 1 83 ? 3.977 -20.781 -16.062 1 92.12 83 SER A C 1
ATOM 627 O O . SER A 1 83 ? 4.266 -21.5 -17.016 1 92.12 83 SER A O 1
ATOM 629 N N . GLY A 1 84 ? 4.566 -19.641 -15.875 1 87.94 84 GLY A N 1
ATOM 630 C CA . GLY A 1 84 ? 5.621 -19.156 -16.75 1 87.94 84 GLY A CA 1
ATOM 631 C C . GLY A 1 84 ? 5.09 -18.469 -17.984 1 87.94 84 GLY A C 1
ATOM 632 O O . GLY A 1 84 ? 5.848 -18.188 -18.922 1 87.94 84 GLY A O 1
ATOM 633 N N . ASN A 1 85 ? 3.826 -18.266 -17.984 1 88.44 85 ASN A N 1
ATOM 634 C CA . ASN A 1 85 ? 3.242 -17.547 -19.109 1 88.44 85 ASN A CA 1
ATOM 635 C C . ASN A 1 85 ? 3.461 -16.047 -18.984 1 88.44 85 ASN A C 1
ATOM 637 O O . ASN A 1 85 ? 3.512 -15.508 -17.875 1 88.44 85 ASN A O 1
ATOM 641 N N . ARG A 1 86 ? 3.678 -15.477 -20.094 1 87.19 86 ARG A N 1
ATOM 642 C CA . ARG A 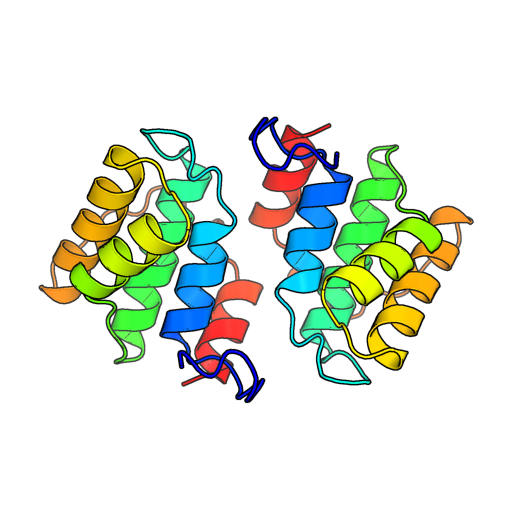1 86 ? 3.797 -14.023 -20.125 1 87.19 86 ARG A CA 1
ATOM 643 C C . ARG A 1 86 ? 2.449 -13.352 -19.859 1 87.19 86 ARG A C 1
ATOM 645 O O . ARG A 1 86 ? 1.42 -13.805 -20.375 1 87.19 86 ARG A O 1
ATOM 652 N N . ILE A 1 87 ? 2.49 -12.398 -19.031 1 92.44 87 ILE A N 1
ATOM 653 C CA . ILE A 1 87 ? 1.295 -11.586 -18.828 1 92.44 87 ILE A CA 1
ATOM 654 C C . ILE A 1 87 ? 1.565 -10.148 -19.266 1 92.44 87 ILE A C 1
ATOM 656 O O . ILE A 1 87 ? 2.65 -9.617 -19.016 1 92.44 87 ILE A O 1
ATOM 660 N N . LEU A 1 88 ? 0.605 -9.633 -20.031 1 94.31 88 LEU A N 1
ATOM 661 C CA . LEU A 1 88 ? 0.715 -8.242 -20.484 1 94.31 88 LEU A CA 1
ATOM 662 C C . LEU A 1 88 ? 0.42 -7.281 -19.328 1 94.31 88 LEU A C 1
ATOM 664 O O . LEU A 1 88 ? -0.637 -7.363 -18.703 1 94.31 88 LEU A O 1
ATOM 668 N N . ILE A 1 89 ? 1.377 -6.426 -19.109 1 96.69 89 ILE A N 1
ATOM 669 C CA . ILE A 1 89 ? 1.206 -5.352 -18.141 1 96.69 89 ILE A CA 1
ATOM 670 C C . ILE A 1 89 ? 1.17 -4.004 -18.859 1 96.69 89 ILE A C 1
ATOM 672 O O . ILE A 1 89 ? 2.197 -3.529 -19.344 1 96.69 89 ILE A O 1
ATOM 676 N N . LYS A 1 90 ? 0.036 -3.352 -18.922 1 95.31 90 LYS A N 1
ATOM 677 C CA . LYS A 1 90 ? -0.2 -2.166 -19.734 1 95.31 90 LYS A CA 1
ATOM 678 C C . LYS A 1 90 ? 0.578 -0.966 -19.203 1 95.31 90 LYS A C 1
ATOM 680 O O . LYS A 1 90 ? 1.141 -0.188 -19.984 1 95.31 90 LYS A O 1
ATOM 685 N N . ASN A 1 91 ? 0.595 -0.752 -17.875 1 94.88 91 ASN A N 1
ATOM 686 C CA . ASN A 1 91 ? 1.266 0.372 -17.234 1 94.88 91 ASN A CA 1
ATOM 687 C C . ASN A 1 91 ? 2.195 -0.096 -16.125 1 94.88 91 ASN A C 1
ATOM 689 O O . ASN A 1 91 ? 1.881 0.058 -14.938 1 94.88 91 ASN A O 1
ATOM 693 N N . PRO A 1 92 ? 3.354 -0.584 -16.562 1 94.88 92 PRO A N 1
ATOM 694 C CA . PRO A 1 92 ? 4.238 -1.204 -15.578 1 94.88 92 PRO A CA 1
ATOM 695 C C . PRO A 1 92 ? 4.801 -0.199 -14.57 1 94.88 92 PRO A C 1
ATOM 697 O O . PRO A 1 92 ? 5.305 -0.59 -13.516 1 94.88 92 PRO A O 1
ATOM 700 N N . GLU A 1 93 ? 4.637 1.099 -14.852 1 93.06 93 GLU A N 1
ATOM 701 C CA . GLU A 1 93 ? 5.23 2.133 -14.008 1 93.06 93 GLU A CA 1
ATOM 702 C C . GLU A 1 93 ? 4.492 2.256 -12.68 1 93.06 93 GLU A C 1
ATOM 704 O O . GLU A 1 93 ? 5.016 2.83 -11.719 1 93.06 93 GLU A O 1
ATOM 709 N N . TYR A 1 94 ? 3.26 1.734 -12.594 1 94.44 94 TYR A N 1
ATOM 710 C CA . TYR A 1 94 ? 2.484 1.842 -11.359 1 94.44 94 TYR A CA 1
ATOM 711 C C . TYR A 1 94 ? 3.018 0.893 -10.297 1 94.44 94 TYR A C 1
ATOM 713 O O . TYR A 1 94 ? 2.824 1.12 -9.094 1 94.44 94 TYR A O 1
ATOM 721 N N . PHE A 1 95 ? 3.557 -0.227 -10.703 1 96.44 95 PHE A N 1
ATOM 722 C CA . PHE A 1 95 ? 4.332 -1.033 -9.766 1 96.44 95 PHE A CA 1
ATOM 723 C C . PHE A 1 95 ? 5.652 -0.356 -9.438 1 96.44 95 PHE A C 1
ATOM 725 O O . PHE A 1 95 ? 6.637 -0.512 -10.164 1 96.44 95 PHE A O 1
ATOM 732 N N . SER A 1 96 ? 5.691 0.327 -8.352 1 94.31 96 SER A N 1
ATOM 733 C CA . SER A 1 96 ? 6.684 1.353 -8.047 1 94.31 96 SER A CA 1
ATOM 734 C C . SER A 1 96 ? 7.957 0.735 -7.477 1 94.31 96 SER A C 1
ATOM 736 O O . SER A 1 96 ? 7.941 -0.402 -7 1 94.31 96 SER A O 1
ATOM 738 N N . THR A 1 97 ? 8.992 1.629 -7.488 1 93.44 97 THR A N 1
ATOM 739 C CA . THR A 1 97 ? 10.258 1.251 -6.859 1 93.44 97 THR A CA 1
ATOM 740 C C . THR A 1 97 ? 10.062 1.019 -5.363 1 93.44 97 THR A C 1
ATOM 742 O O . THR A 1 97 ? 10.711 0.146 -4.781 1 93.44 97 THR A O 1
ATOM 745 N N . TYR A 1 98 ? 9.242 1.797 -4.762 1 93.88 98 TYR A N 1
ATOM 746 C CA . TYR A 1 98 ? 8.938 1.59 -3.352 1 93.88 98 TYR A CA 1
ATOM 747 C C . TYR A 1 98 ? 8.422 0.176 -3.107 1 93.88 98 TYR A C 1
ATOM 749 O O . TYR A 1 98 ? 8.906 -0.521 -2.211 1 93.88 98 TYR A O 1
ATOM 757 N N . MET A 1 99 ? 7.461 -0.208 -3.904 1 96 99 MET A N 1
ATOM 758 C CA . MET A 1 99 ? 6.879 -1.536 -3.738 1 96 99 MET A CA 1
ATOM 759 C C . MET A 1 99 ? 7.914 -2.623 -4.012 1 96 99 MET A C 1
ATOM 761 O O . MET A 1 99 ? 7.988 -3.611 -3.279 1 96 99 MET A O 1
ATOM 765 N N . GLN A 1 100 ? 8.742 -2.422 -5.016 1 96.75 100 GLN A N 1
ATOM 766 C CA . GLN A 1 100 ? 9.789 -3.389 -5.344 1 96.75 100 GLN A CA 1
ATOM 767 C C . GLN A 1 100 ? 10.758 -3.564 -4.18 1 96.75 100 GLN A C 1
ATOM 769 O O . GLN A 1 100 ? 11.07 -4.691 -3.791 1 96.75 100 GLN A O 1
ATOM 774 N N . GLU A 1 101 ? 11.172 -2.461 -3.633 1 94.5 101 GLU A N 1
ATOM 775 C CA . GLU A 1 101 ? 12.133 -2.51 -2.537 1 94.5 101 GLU A CA 1
ATOM 776 C C . GLU A 1 101 ? 11.531 -3.16 -1.296 1 94.5 101 GLU A C 1
ATOM 778 O O . GLU A 1 101 ? 12.195 -3.941 -0.61 1 94.5 101 GLU A O 1
ATOM 783 N N . GLN A 1 102 ? 10.273 -2.811 -1.062 1 92.75 102 GLN A N 1
ATOM 784 C CA . GLN A 1 102 ? 9.578 -3.418 0.072 1 92.75 102 GLN A CA 1
ATOM 785 C C . GLN A 1 102 ? 9.523 -4.938 -0.067 1 92.75 102 GLN A C 1
ATOM 787 O O . GLN A 1 102 ? 9.727 -5.66 0.91 1 92.75 102 GLN A O 1
ATOM 792 N N . LEU A 1 103 ? 9.258 -5.453 -1.19 1 95.88 103 LEU A N 1
ATOM 793 C CA . LEU A 1 103 ? 9.148 -6.891 -1.422 1 95.88 103 LEU A CA 1
ATOM 794 C C . LEU A 1 103 ? 10.523 -7.547 -1.417 1 95.88 103 LEU A C 1
ATOM 796 O O . LEU A 1 103 ? 10.703 -8.617 -0.833 1 95.88 103 LEU A O 1
ATOM 800 N N . LYS A 1 104 ? 11.484 -6.906 -2.029 1 95.88 104 LYS A N 1
ATOM 801 C CA . LYS A 1 104 ? 12.836 -7.445 -2.137 1 95.88 104 LYS A CA 1
ATOM 802 C C . LYS A 1 104 ? 13.477 -7.613 -0.759 1 95.88 104 LYS A C 1
ATOM 804 O O . LYS A 1 104 ? 14.211 -8.57 -0.521 1 95.88 104 LYS A O 1
ATOM 809 N N . GLU A 1 105 ? 13.203 -6.652 0.12 1 91 105 GLU A N 1
ATOM 810 C CA . GLU A 1 105 ? 13.773 -6.688 1.465 1 91 105 GLU A CA 1
ATOM 811 C C . GLU A 1 105 ? 13.281 -7.906 2.24 1 91 105 GLU A C 1
ATOM 813 O O . GLU A 1 105 ? 13.875 -8.289 3.25 1 91 105 GLU A O 1
ATOM 818 N N . LEU A 1 106 ? 12.227 -8.492 1.75 1 92 106 LEU A N 1
ATOM 819 C CA . LEU A 1 106 ? 11.609 -9.586 2.488 1 92 106 LEU A CA 1
ATOM 820 C C . LEU A 1 106 ? 12.023 -10.938 1.91 1 92 106 LEU A C 1
ATOM 822 O O . LEU A 1 106 ? 11.539 -11.977 2.355 1 92 106 LEU A O 1
ATOM 826 N N . VAL A 1 107 ? 12.805 -10.922 0.845 1 91.94 107 VAL A N 1
ATOM 827 C CA . VAL A 1 107 ? 13.289 -12.148 0.228 1 91.94 107 VAL A CA 1
ATOM 828 C C . VAL A 1 107 ? 14.797 -12.266 0.425 1 91.94 107 VAL A C 1
ATOM 830 O O . VAL A 1 107 ? 15.5 -11.258 0.522 1 91.94 107 VAL A O 1
ATOM 833 N N . MET B 1 1 ? -20.859 2.58 17.328 1 18.19 1 MET B N 1
ATOM 834 C CA . MET B 1 1 ? -21.234 1.688 16.25 1 18.19 1 MET B CA 1
ATOM 835 C C . MET B 1 1 ? -20.391 1.952 15 1 18.19 1 MET B C 1
ATOM 837 O O . MET B 1 1 ? -20.641 2.908 14.266 1 18.19 1 MET B O 1
ATOM 841 N N . VAL B 1 2 ? -19.047 1.998 15.086 1 23.36 2 VAL B N 1
ATOM 842 C CA . VAL B 1 2 ? -18.219 2.305 13.93 1 23.36 2 VAL B CA 1
ATOM 843 C C . VAL B 1 2 ? -18.5 1.309 12.805 1 23.36 2 VAL B C 1
ATOM 845 O O . VAL B 1 2 ? -18.422 0.095 13.008 1 23.36 2 VAL B O 1
ATOM 848 N N . ASN B 1 3 ? -19.641 1.589 12.039 1 27.89 3 ASN B N 1
ATOM 849 C CA . ASN B 1 3 ? -20.156 0.801 10.922 1 27.89 3 ASN B CA 1
ATOM 850 C C . ASN B 1 3 ? -19.031 0.37 9.984 1 27.89 3 ASN B C 1
ATOM 852 O O . ASN B 1 3 ? -18.422 1.205 9.312 1 27.89 3 ASN B O 1
ATOM 856 N N . PHE B 1 4 ? -18.391 -0.64 10.312 1 33.12 4 PHE B N 1
ATOM 857 C CA . PHE B 1 4 ? -17.328 -1.23 9.516 1 33.12 4 PHE B CA 1
ATOM 858 C C . PHE B 1 4 ? -17.781 -1.448 8.078 1 33.12 4 PHE B C 1
ATOM 860 O O . PHE B 1 4 ? -17.016 -1.955 7.25 1 33.12 4 PHE B O 1
ATOM 867 N N . LYS B 1 5 ? -19.078 -1.751 7.859 1 31.47 5 LYS B N 1
ATOM 868 C CA . LYS B 1 5 ? -19.781 -2.246 6.676 1 31.47 5 LYS B CA 1
ATOM 869 C C . LYS B 1 5 ? -19.656 -1.264 5.516 1 31.47 5 LYS B C 1
ATOM 871 O O . LYS B 1 5 ? -19.859 -1.638 4.355 1 31.47 5 LYS B O 1
ATOM 876 N N . ASP B 1 6 ? -20.109 0.04 5.621 1 36.75 6 ASP B N 1
ATOM 877 C CA . ASP B 1 6 ? -20.266 0.86 4.426 1 36.75 6 ASP B CA 1
ATOM 878 C C . ASP B 1 6 ? -18.938 1.019 3.688 1 36.75 6 ASP B C 1
ATOM 880 O O . ASP B 1 6 ? -18.016 1.662 4.191 1 36.75 6 ASP B O 1
ATOM 884 N N . LYS B 1 7 ? -18.469 -0.09 3.186 1 43.91 7 LYS B N 1
ATOM 885 C CA . LYS B 1 7 ? -17.281 -0.076 2.354 1 43.91 7 LYS B CA 1
ATOM 886 C C . LYS B 1 7 ? -17.172 1.223 1.559 1 43.91 7 LYS B C 1
ATOM 888 O O . LYS B 1 7 ? -17.562 1.275 0.393 1 43.91 7 LYS B O 1
ATOM 893 N N . SER B 1 8 ? -17.844 2.348 2.029 1 51.88 8 SER B N 1
ATOM 894 C CA . SER B 1 8 ? -17.703 3.678 1.445 1 51.88 8 SER B CA 1
ATOM 895 C C . SER B 1 8 ? -16.266 3.973 1.07 1 51.88 8 SER B C 1
ATOM 897 O O . SER B 1 8 ? -15.336 3.379 1.631 1 51.88 8 SER B O 1
ATOM 899 N N . MET B 1 9 ? -16.078 4.266 -0.228 1 63.59 9 MET B N 1
ATOM 900 C CA . MET B 1 9 ? -14.766 4.68 -0.715 1 63.59 9 MET B CA 1
ATOM 901 C C . MET B 1 9 ? -13.992 5.426 0.368 1 63.59 9 MET B C 1
ATOM 903 O O . MET B 1 9 ? -14.523 6.352 0.985 1 63.59 9 MET B O 1
ATOM 907 N N . PRO B 1 10 ? -12.977 4.738 0.791 1 78.19 10 PRO B N 1
ATOM 908 C CA . PRO B 1 10 ? -12.203 5.445 1.809 1 78.19 10 PRO B CA 1
ATOM 909 C C . PRO B 1 10 ? -11.914 6.895 1.425 1 78.19 10 PRO B C 1
ATOM 911 O O . PRO B 1 10 ? -11.898 7.234 0.238 1 78.19 10 PRO B O 1
ATOM 914 N N . THR B 1 11 ? -11.891 7.812 2.396 1 92.25 11 THR B N 1
ATOM 915 C CA . THR B 1 11 ? -11.406 9.164 2.156 1 92.25 11 THR B CA 1
ATOM 916 C C . THR B 1 11 ? -9.922 9.156 1.811 1 92.25 11 THR B C 1
ATOM 918 O O . THR B 1 11 ? -9.25 8.141 1.978 1 92.25 11 THR B O 1
ATOM 921 N N . ALA B 1 12 ? -9.406 10.266 1.244 1 96.31 12 ALA B N 1
ATOM 922 C CA . ALA B 1 12 ? -7.984 10.391 0.944 1 96.31 12 ALA B CA 1
ATOM 923 C C . ALA B 1 12 ? -7.137 10.195 2.199 1 96.31 12 ALA B C 1
ATOM 925 O O . ALA B 1 12 ? -6.07 9.578 2.145 1 96.31 12 ALA B O 1
ATOM 926 N N . ILE B 1 13 ? -7.664 10.688 3.352 1 97.56 13 ILE B N 1
ATOM 927 C CA . ILE B 1 13 ? -6.949 10.555 4.617 1 97.56 13 ILE B CA 1
ATOM 928 C C . ILE B 1 13 ? -6.895 9.078 5.02 1 97.56 13 ILE B C 1
ATOM 930 O O . ILE B 1 13 ? -5.844 8.586 5.434 1 97.56 13 ILE B O 1
ATOM 934 N N . GLU B 1 14 ? -7.973 8.391 4.855 1 95.44 14 GLU B N 1
ATOM 935 C CA . GLU B 1 14 ? -8 6.969 5.195 1 95.44 14 GLU B CA 1
ATOM 936 C C . GLU B 1 14 ? -7.031 6.176 4.32 1 95.44 14 GLU B C 1
ATOM 938 O O . GLU B 1 14 ? -6.305 5.309 4.82 1 95.44 14 GLU B O 1
ATOM 943 N N . LYS B 1 15 ? -7.004 6.488 3.062 1 95.12 15 LYS B N 1
ATOM 944 C CA . LYS B 1 15 ? -6.094 5.801 2.148 1 95.12 15 LYS B CA 1
ATOM 945 C C . LYS B 1 15 ? -4.641 6.121 2.477 1 95.12 15 LYS B C 1
ATOM 947 O O . LYS B 1 15 ? -3.773 5.246 2.396 1 95.12 15 LYS B O 1
ATOM 952 N N . ALA B 1 16 ? -4.402 7.359 2.797 1 97.44 16 ALA B N 1
ATOM 953 C CA . ALA B 1 16 ? -3.059 7.762 3.201 1 97.44 16 ALA B CA 1
ATOM 954 C C . ALA B 1 16 ? -2.598 6.98 4.43 1 97.44 16 ALA B C 1
ATOM 956 O O . ALA B 1 16 ? -1.474 6.473 4.465 1 97.44 16 ALA B O 1
ATOM 957 N N . LEU B 1 17 ? -3.475 6.828 5.375 1 97.12 17 LEU B N 1
ATOM 958 C CA . LEU B 1 17 ? -3.121 6.129 6.605 1 97.12 17 LEU B CA 1
ATOM 959 C C . LEU B 1 17 ? -3.025 4.625 6.371 1 97.12 17 LEU B C 1
ATOM 961 O O . LEU B 1 17 ? -2.264 3.936 7.051 1 97.12 17 LEU B O 1
ATOM 965 N N . ASP B 1 18 ? -3.756 4.137 5.395 1 93.81 18 ASP B N 1
ATOM 966 C CA . ASP B 1 18 ? -3.564 2.752 4.973 1 93.81 18 ASP B CA 1
ATOM 967 C C . ASP B 1 18 ? -2.146 2.527 4.453 1 93.81 18 ASP B C 1
ATOM 969 O O . ASP B 1 18 ? -1.512 1.521 4.777 1 93.81 18 ASP B O 1
ATOM 973 N N . PHE B 1 19 ? -1.704 3.457 3.611 1 95.56 19 PHE B N 1
ATOM 974 C CA . PHE B 1 19 ? -0.345 3.338 3.098 1 95.56 19 PHE B CA 1
ATOM 975 C C . PHE B 1 19 ? 0.668 3.359 4.234 1 95.56 19 PHE B C 1
ATOM 977 O O . PHE B 1 19 ? 1.576 2.527 4.281 1 95.56 19 PHE B O 1
ATOM 984 N N . ILE B 1 20 ? 0.478 4.285 5.121 1 96.75 20 ILE B N 1
ATOM 985 C CA . ILE B 1 20 ? 1.416 4.441 6.227 1 96.75 20 ILE B CA 1
ATOM 986 C C . ILE B 1 20 ? 1.327 3.227 7.148 1 96.75 20 ILE B C 1
ATOM 988 O O . ILE B 1 20 ? 2.35 2.723 7.621 1 96.75 20 ILE B O 1
ATOM 992 N N . GLY B 1 21 ? 0.152 2.748 7.406 1 94.31 21 GLY B N 1
ATOM 993 C CA . GLY B 1 21 ? -0.046 1.569 8.234 1 94.31 21 GLY B CA 1
ATOM 994 C C . GLY B 1 21 ? 0.548 0.31 7.629 1 94.31 21 GLY B C 1
ATOM 995 O O . GLY B 1 21 ? 0.744 -0.687 8.328 1 94.31 21 GLY B O 1
ATOM 996 N N . GLY B 1 22 ? 0.731 0.328 6.32 1 90.44 22 GLY B N 1
ATOM 997 C CA . GLY B 1 22 ? 1.346 -0.801 5.641 1 90.44 22 GLY B CA 1
ATOM 998 C C . GLY B 1 22 ? 2.857 -0.824 5.77 1 90.44 22 GLY B C 1
ATOM 999 O O . GLY B 1 22 ? 3.506 -1.793 5.371 1 90.44 22 GLY B O 1
ATOM 1000 N N . MET B 1 23 ? 3.49 0.136 6.328 1 93.19 23 MET B N 1
ATOM 1001 C CA . MET B 1 23 ? 4.922 0.183 6.605 1 93.19 23 MET B CA 1
ATOM 1002 C C . MET B 1 23 ? 5.266 -0.649 7.836 1 93.19 23 MET B C 1
ATOM 1004 O O . MET B 1 23 ? 4.391 -1.293 8.422 1 93.19 23 MET B O 1
ATOM 1008 N N . ASN B 1 24 ? 6.566 -0.758 8.102 1 90.31 24 ASN B N 1
ATOM 1009 C CA . ASN B 1 24 ? 6.941 -1.398 9.359 1 90.31 24 ASN B CA 1
ATOM 1010 C C . ASN B 1 24 ? 6.613 -0.514 10.555 1 90.31 24 ASN B C 1
ATOM 1012 O O . ASN B 1 24 ? 7.496 0.154 11.102 1 90.31 24 ASN B O 1
ATOM 1016 N N . THR B 1 25 ? 5.363 -0.553 11.023 1 93.56 25 THR B N 1
ATOM 1017 C CA . THR B 1 25 ? 4.871 0.321 12.078 1 93.56 25 THR B CA 1
ATOM 1018 C C . THR B 1 25 ? 5.301 -0.194 13.453 1 93.56 25 THR B C 1
ATOM 1020 O O . THR B 1 25 ? 5.047 0.45 14.469 1 93.56 25 THR B O 1
ATOM 1023 N N . SER B 1 26 ? 5.918 -1.336 13.508 1 91.69 26 SER B N 1
ATOM 1024 C CA . SER B 1 26 ? 6.402 -1.889 14.773 1 91.69 26 SER B CA 1
ATOM 1025 C C . SER B 1 26 ? 7.742 -1.277 15.164 1 91.69 26 SER B C 1
ATOM 1027 O O . SER B 1 26 ? 8.156 -1.375 16.312 1 91.69 26 SER B O 1
ATOM 1029 N N . ALA B 1 27 ? 8.43 -0.783 14.125 1 91.25 27 ALA B N 1
ATOM 1030 C CA . ALA B 1 27 ? 9.711 -0.129 14.375 1 91.25 27 ALA B CA 1
ATOM 1031 C C . ALA B 1 27 ? 9.516 1.241 15.016 1 91.25 27 ALA B C 1
ATOM 1033 O O . ALA B 1 27 ? 8.578 1.969 14.664 1 91.25 27 ALA B O 1
ATOM 1034 N N . SER B 1 28 ? 10.383 1.622 15.914 1 91.56 28 SER B N 1
ATOM 1035 C CA . SER B 1 28 ? 10.336 2.934 16.547 1 91.56 28 SER B CA 1
ATOM 1036 C C . SER B 1 28 ? 10.742 4.035 15.578 1 91.56 28 SER B C 1
ATOM 1038 O O . SER B 1 28 ? 10.219 5.148 15.633 1 91.56 28 SER B O 1
ATOM 1040 N N . VAL B 1 29 ? 11.703 3.672 14.773 1 89.75 29 VAL B N 1
ATOM 1041 C CA . VAL B 1 29 ? 12.188 4.613 13.773 1 89.75 29 VAL B CA 1
ATOM 1042 C C . VAL B 1 29 ? 11.906 4.07 12.375 1 89.75 29 VAL B C 1
ATOM 1044 O O . VAL B 1 29 ? 12.367 2.979 12.023 1 89.75 29 VAL B O 1
ATOM 1047 N N . PRO B 1 30 ? 11.102 4.844 11.664 1 91.25 30 PRO B N 1
ATOM 1048 C CA . PRO B 1 30 ? 10.875 4.371 10.297 1 91.25 30 PRO B CA 1
ATOM 1049 C C . PRO B 1 30 ? 12.164 4.273 9.477 1 91.25 30 PRO B C 1
ATOM 1051 O O . PRO B 1 30 ? 13.047 5.125 9.609 1 91.25 30 PRO B O 1
ATOM 1054 N N . HIS B 1 31 ? 12.227 3.195 8.641 1 91.5 31 HIS B N 1
ATOM 1055 C CA . HIS B 1 31 ? 13.312 3.125 7.676 1 91.5 31 HIS B CA 1
ATOM 1056 C C . HIS B 1 31 ? 13.289 4.32 6.73 1 91.5 31 HIS B C 1
ATOM 1058 O O . HIS B 1 31 ? 12.25 4.953 6.551 1 91.5 31 HIS B O 1
ATOM 1064 N N . SER B 1 32 ? 14.406 4.613 6.137 1 92.38 32 SER B N 1
ATOM 1065 C CA . SER B 1 32 ? 14.578 5.797 5.305 1 92.38 32 SER B CA 1
ATOM 1066 C C . SER B 1 32 ? 13.516 5.867 4.215 1 92.38 32 SER B C 1
ATOM 1068 O O . SER B 1 32 ? 12.938 6.93 3.971 1 92.38 32 SER B O 1
ATOM 1070 N N . MET B 1 33 ? 13.188 4.781 3.582 1 93.81 33 MET B N 1
ATOM 1071 C CA . MET B 1 33 ? 12.188 4.719 2.52 1 93.81 33 MET B CA 1
ATOM 1072 C C . MET B 1 33 ? 10.797 5.035 3.062 1 93.81 33 MET B C 1
ATOM 1074 O O . MET B 1 33 ? 10.047 5.801 2.453 1 93.81 33 MET B O 1
ATOM 1078 N N . ASP B 1 34 ? 10.539 4.504 4.242 1 95.5 34 ASP B N 1
ATOM 1079 C CA . ASP B 1 34 ? 9.242 4.715 4.871 1 95.5 34 ASP B CA 1
ATOM 1080 C C . ASP B 1 34 ? 9.07 6.168 5.301 1 95.5 34 ASP B C 1
ATOM 1082 O O . ASP B 1 34 ? 8 6.754 5.113 1 95.5 34 ASP B O 1
ATOM 1086 N N . GLU B 1 35 ? 10.125 6.676 5.816 1 96.5 35 GLU B N 1
ATOM 1087 C CA . GLU B 1 35 ? 10.094 8.078 6.227 1 96.5 35 GLU B CA 1
ATOM 1088 C C . GLU B 1 35 ? 9.805 8.992 5.039 1 96.5 35 GLU B C 1
ATOM 1090 O O . GLU B 1 35 ? 8.914 9.844 5.109 1 96.5 35 GLU B O 1
ATOM 1095 N N . SER B 1 36 ? 10.484 8.82 3.99 1 97.38 36 SER B N 1
ATOM 1096 C CA . SER B 1 36 ? 10.297 9.648 2.803 1 97.38 36 SER B CA 1
ATOM 1097 C C . SER B 1 36 ? 8.891 9.484 2.229 1 97.38 36 SER B C 1
ATOM 1099 O O . SER B 1 36 ? 8.266 10.469 1.832 1 97.38 36 SER B O 1
ATOM 1101 N N . THR B 1 37 ? 8.461 8.305 2.203 1 97.44 37 THR B N 1
ATOM 1102 C CA . THR B 1 37 ? 7.141 8.031 1.654 1 97.44 37 THR B CA 1
ATOM 1103 C C . THR B 1 37 ? 6.055 8.672 2.514 1 97.44 37 THR B C 1
ATOM 1105 O O . THR B 1 37 ? 5.145 9.32 1.992 1 97.44 37 THR B O 1
ATOM 1108 N N . ALA B 1 38 ? 6.184 8.492 3.844 1 97.69 38 ALA B N 1
ATOM 1109 C CA . ALA B 1 38 ? 5.195 9.07 4.754 1 97.69 38 ALA B CA 1
ATOM 1110 C C . ALA B 1 38 ? 5.156 10.586 4.633 1 97.69 38 ALA B C 1
ATOM 1112 O O . ALA B 1 38 ? 4.078 11.18 4.527 1 97.69 38 ALA B O 1
ATOM 1113 N N . LYS B 1 39 ? 6.305 11.195 4.594 1 97.88 39 LYS B N 1
ATOM 1114 C CA . LYS B 1 39 ? 6.379 12.648 4.449 1 97.88 39 LYS B CA 1
ATOM 1115 C C . LYS B 1 39 ? 5.789 13.102 3.119 1 97.88 39 LYS B C 1
ATOM 1117 O O . LYS B 1 39 ? 5.082 14.109 3.057 1 97.88 39 LYS B O 1
ATOM 1122 N N . GLY B 1 40 ? 6.105 12.406 2.074 1 97.81 40 GLY B N 1
ATOM 1123 C CA . GLY B 1 40 ? 5.531 12.711 0.772 1 97.81 40 GLY B CA 1
ATOM 1124 C C . GLY B 1 40 ? 4.016 12.633 0.757 1 97.81 40 GLY B C 1
ATOM 1125 O O . GLY B 1 40 ? 3.354 13.492 0.167 1 97.81 40 GLY B O 1
ATOM 1126 N N . ILE B 1 41 ? 3.494 11.609 1.376 1 98.12 41 ILE B N 1
ATOM 1127 C CA . ILE B 1 41 ? 2.051 11.422 1.463 1 98.12 41 ILE B CA 1
ATOM 1128 C C . ILE B 1 41 ? 1.415 12.609 2.182 1 98.12 41 ILE B C 1
ATOM 1130 O O . ILE B 1 41 ? 0.452 13.195 1.686 1 98.12 41 ILE B O 1
ATOM 1134 N N . LEU B 1 42 ? 1.98 12.945 3.344 1 98.12 42 LEU B N 1
ATOM 1135 C CA . LEU B 1 42 ? 1.433 14.023 4.16 1 98.12 42 LEU B CA 1
ATOM 1136 C C . LEU B 1 42 ? 1.501 15.352 3.418 1 98.12 42 LEU B C 1
ATOM 1138 O O . LEU B 1 42 ? 0.533 16.125 3.416 1 98.12 42 LEU B O 1
ATOM 1142 N N . LYS B 1 43 ? 2.633 15.617 2.809 1 97.81 43 LYS B N 1
ATOM 1143 C CA . LYS B 1 43 ? 2.801 16.859 2.055 1 97.81 43 LYS B CA 1
ATOM 1144 C C . LYS B 1 43 ? 1.826 16.922 0.882 1 97.81 43 LYS B C 1
ATOM 1146 O O . LYS B 1 43 ? 1.24 17.969 0.614 1 97.81 43 LYS B O 1
ATOM 1151 N N . TYR B 1 44 ? 1.692 15.852 0.178 1 97.62 44 TYR B N 1
ATOM 1152 C CA . TYR B 1 44 ? 0.823 15.805 -0.993 1 97.62 44 TYR B CA 1
ATOM 1153 C C . TYR B 1 44 ? -0.627 16.062 -0.606 1 97.62 44 TYR B C 1
ATOM 1155 O O . TYR B 1 44 ? -1.327 16.828 -1.275 1 97.62 44 TYR B O 1
ATOM 1163 N N . LEU B 1 45 ? -1.056 15.445 0.498 1 97.5 45 LEU B N 1
ATOM 1164 C CA . LEU B 1 45 ? -2.424 15.68 0.949 1 97.5 45 LEU B CA 1
ATOM 1165 C C . LEU B 1 45 ? -2.621 17.141 1.338 1 97.5 45 LEU B C 1
ATOM 1167 O O . LEU B 1 45 ? -3.67 17.734 1.056 1 97.5 45 LEU B O 1
ATOM 1171 N N . HIS B 1 46 ? -1.663 17.703 1.994 1 97.31 46 HIS B N 1
ATOM 1172 C CA . HIS B 1 46 ? -1.714 19.125 2.312 1 97.31 46 HIS B CA 1
ATOM 1173 C C . HIS B 1 46 ? -1.857 19.969 1.048 1 97.31 46 HIS B C 1
ATOM 1175 O O . HIS B 1 46 ? -2.686 20.875 0.995 1 97.31 46 HIS B O 1
ATOM 1181 N N . ASP B 1 47 ? -1.057 19.625 0.045 1 96.38 47 ASP B N 1
ATOM 1182 C CA . ASP B 1 47 ? -1.074 20.375 -1.211 1 96.38 47 ASP B CA 1
ATOM 1183 C C . ASP B 1 47 ? -2.416 20.219 -1.921 1 96.38 47 ASP B C 1
ATOM 1185 O O . ASP B 1 47 ? -2.848 21.109 -2.645 1 96.38 47 ASP B O 1
ATOM 1189 N N . LEU B 1 48 ? -3.096 19.125 -1.705 1 96.38 48 LEU B N 1
ATOM 1190 C CA . LEU B 1 48 ? -4.402 18.875 -2.305 1 96.38 48 LEU B CA 1
ATOM 1191 C C . LEU B 1 48 ? -5.504 19.578 -1.512 1 96.38 48 LEU B C 1
ATOM 1193 O O . LEU B 1 48 ? -6.672 19.531 -1.905 1 96.38 48 LEU B O 1
ATOM 1197 N N . GLY B 1 49 ? -5.176 20.094 -0.36 1 95.62 49 GLY B N 1
ATOM 1198 C CA . GLY B 1 49 ? -6.141 20.828 0.443 1 95.62 49 GLY B CA 1
ATOM 1199 C C . GLY B 1 49 ? -6.801 19.969 1.511 1 95.62 49 GLY B C 1
ATOM 1200 O O . GLY B 1 49 ? -7.844 20.344 2.053 1 95.62 49 GLY B O 1
ATOM 1201 N N . VAL B 1 50 ? -6.23 18.734 1.763 1 96.19 50 VAL B N 1
ATOM 1202 C CA . VAL B 1 50 ? -6.781 17.812 2.76 1 96.19 50 VAL B CA 1
ATOM 1203 C C . VAL B 1 50 ? -5.695 17.422 3.76 1 96.19 50 VAL B C 1
ATOM 1205 O O . VAL B 1 50 ? -5.34 16.25 3.879 1 96.19 50 VAL B O 1
ATOM 1208 N N . PRO B 1 51 ? -5.215 18.406 4.512 1 96.62 51 PRO B N 1
ATOM 1209 C CA . PRO B 1 51 ? -4.129 18.094 5.441 1 96.62 51 PRO B CA 1
ATOM 1210 C C . PRO B 1 51 ? -4.531 17.062 6.488 1 96.62 51 PRO B C 1
ATOM 1212 O O . PRO B 1 51 ? -5.68 17.031 6.934 1 96.62 51 PRO B O 1
ATOM 1215 N N . VAL B 1 52 ? -3.553 16.25 6.898 1 96.81 52 VAL B N 1
ATOM 1216 C CA . VAL B 1 52 ? -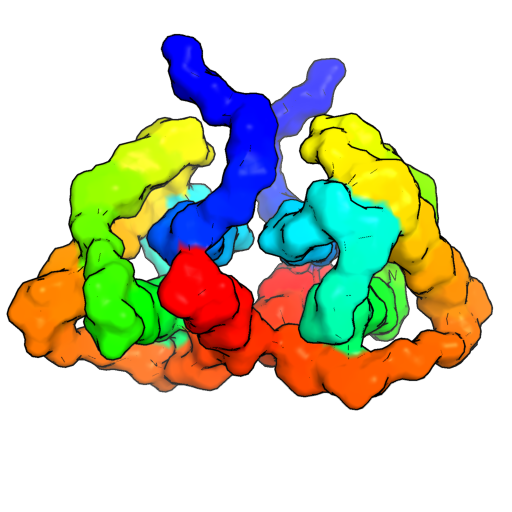3.738 15.242 7.941 1 96.81 52 VAL B CA 1
ATOM 1217 C C . VAL B 1 52 ? -3.34 15.82 9.297 1 96.81 52 VAL B C 1
ATOM 1219 O O . VAL B 1 52 ? -2.219 16.312 9.461 1 96.81 52 VAL B O 1
ATOM 1222 N N . SER B 1 53 ? -4.238 15.75 10.234 1 97.19 53 SER B N 1
ATOM 1223 C CA . SER B 1 53 ? -3.914 16.266 11.562 1 97.19 53 SER B CA 1
ATOM 1224 C C . SER B 1 53 ? -3.156 15.227 12.391 1 97.19 53 SER B C 1
ATOM 1226 O O . SER B 1 53 ? -3.352 14.023 12.211 1 97.19 53 SER B O 1
ATOM 1228 N N . PRO B 1 54 ? -2.328 15.672 13.266 1 98.06 54 PRO B N 1
ATOM 1229 C CA . PRO B 1 54 ? -1.624 14.734 14.148 1 98.06 54 PRO B CA 1
ATOM 1230 C C . PRO B 1 54 ? -2.574 13.844 14.938 1 98.06 54 PRO B C 1
ATOM 1232 O O . PRO B 1 54 ? -2.256 12.68 15.211 1 98.06 54 PRO B O 1
ATOM 1235 N N . GLU B 1 55 ? -3.719 14.344 15.336 1 98.12 55 GLU B N 1
ATOM 1236 C CA . GLU B 1 55 ? -4.668 13.586 16.141 1 98.12 55 GLU B CA 1
ATOM 1237 C C . GLU B 1 55 ? -5.191 12.367 15.391 1 98.12 55 GLU B C 1
ATOM 1239 O O . GLU B 1 55 ? -5.426 11.312 15.992 1 98.12 55 GLU B O 1
ATOM 1244 N N . VAL B 1 56 ? -5.414 12.594 14.102 1 97.75 56 VAL B N 1
ATOM 1245 C CA . VAL B 1 56 ? -5.922 11.492 13.289 1 97.75 56 VAL B CA 1
ATOM 1246 C C . VAL B 1 56 ? -4.859 10.406 13.172 1 97.75 56 VAL B C 1
ATOM 1248 O O . VAL B 1 56 ? -5.18 9.211 13.195 1 97.75 56 VAL B O 1
ATOM 1251 N N . VAL B 1 57 ? -3.559 10.734 13.078 1 98.31 57 VAL B N 1
ATOM 1252 C CA . VAL B 1 57 ? -2.445 9.797 13.023 1 98.31 57 VAL B CA 1
ATOM 1253 C C . VAL B 1 57 ? -2.363 9.016 14.328 1 98.31 57 VAL B C 1
ATOM 1255 O O . VAL B 1 57 ? -2.227 7.789 14.32 1 98.31 57 VAL B O 1
ATOM 1258 N N . VAL B 1 58 ? -2.486 9.727 15.422 1 98.56 58 VAL B N 1
ATOM 1259 C CA . VAL B 1 58 ? -2.396 9.109 16.734 1 98.56 58 VAL B CA 1
ATOM 1260 C C . VAL B 1 58 ? -3.551 8.125 16.922 1 98.56 58 VAL B C 1
ATOM 1262 O O . VAL B 1 58 ? -3.35 7 17.391 1 98.56 58 VAL B O 1
ATOM 1265 N N . ALA B 1 59 ? -4.688 8.5 16.578 1 98.31 59 ALA B N 1
ATOM 1266 C CA . ALA B 1 59 ? -5.859 7.641 16.719 1 98.31 59 ALA B CA 1
ATOM 1267 C C . ALA B 1 59 ? -5.695 6.355 15.906 1 98.31 59 ALA B C 1
ATOM 1269 O O . ALA B 1 59 ? -6 5.266 16.391 1 98.31 59 ALA B O 1
ATOM 1270 N N . ARG B 1 60 ? -5.184 6.539 14.719 1 97.69 60 ARG B N 1
ATOM 1271 C CA . ARG B 1 60 ? -4.973 5.363 13.883 1 97.69 60 ARG B CA 1
ATOM 1272 C C . ARG B 1 60 ? -3.904 4.453 14.477 1 97.69 60 ARG B C 1
ATOM 1274 O O . ARG B 1 60 ? -4.059 3.23 14.484 1 97.69 60 ARG B O 1
ATOM 1281 N N . GLY B 1 61 ? -2.791 5.078 14.867 1 97.81 61 GLY B N 1
ATOM 1282 C CA . GLY B 1 61 ? -1.744 4.289 15.5 1 97.81 61 GLY B CA 1
ATOM 1283 C C . GLY B 1 61 ? -2.238 3.475 16.672 1 97.81 61 GLY B C 1
ATOM 1284 O O . GLY B 1 61 ? -1.899 2.297 16.812 1 97.81 61 GLY B O 1
ATOM 1285 N N . GLU B 1 62 ? -3.064 4.082 17.531 1 97.81 62 GLU B N 1
ATOM 1286 C CA . GLU B 1 62 ? -3.637 3.387 18.688 1 97.81 62 GLU B CA 1
ATOM 1287 C C . GLU B 1 62 ? -4.594 2.285 18.25 1 97.81 62 GLU B C 1
ATOM 1289 O O . GLU B 1 62 ? -4.59 1.188 18.812 1 97.81 62 GLU B O 1
ATOM 1294 N N . GLN B 1 63 ? -5.395 2.568 17.297 1 97.12 63 GLN B N 1
ATOM 1295 C CA . GLN B 1 63 ? -6.375 1.619 16.797 1 97.12 63 GLN B CA 1
ATOM 1296 C C . GLN B 1 63 ? -5.695 0.38 16.219 1 97.12 63 GLN B C 1
ATOM 1298 O O . GLN B 1 63 ? -6.184 -0.739 16.391 1 97.12 63 GLN B O 1
ATOM 1303 N N . GLU B 1 64 ? -4.578 0.592 15.609 1 94.81 64 GLU B N 1
ATOM 1304 C CA . GLU B 1 64 ? -3.955 -0.5 14.867 1 94.81 64 GLU B CA 1
ATOM 1305 C C . GLU B 1 64 ? -2.729 -1.036 15.594 1 94.81 64 GLU B C 1
ATOM 1307 O O . GLU B 1 64 ? -2.051 -1.94 15.102 1 94.81 64 GLU B O 1
ATOM 1312 N N . GLY B 1 65 ? -2.391 -0.451 16.672 1 96.38 65 GLY B N 1
ATOM 1313 C CA . GLY B 1 65 ? -1.306 -0.958 17.5 1 96.38 65 GLY B CA 1
ATOM 1314 C C . GLY B 1 65 ? 0.068 -0.587 16.969 1 96.38 65 GLY B C 1
ATOM 1315 O O . GLY B 1 65 ? 1.006 -1.383 17.062 1 96.38 65 GLY B O 1
ATOM 1316 N N . TRP B 1 66 ? 0.214 0.636 16.375 1 96.69 66 TRP B N 1
ATOM 1317 C CA . TRP B 1 66 ? 1.532 1.101 15.953 1 96.69 66 TRP B CA 1
ATOM 1318 C C . TRP B 1 66 ? 2.428 1.354 17.156 1 96.69 66 TRP B C 1
ATOM 1320 O O . TRP B 1 66 ? 1.943 1.704 18.234 1 96.69 66 TRP B O 1
ATOM 1330 N N . ASN B 1 67 ? 3.721 1.141 16.891 1 97.38 67 ASN B N 1
ATOM 1331 C CA . ASN B 1 67 ? 4.68 1.576 17.891 1 97.38 67 ASN B CA 1
ATOM 1332 C C . ASN B 1 67 ? 4.469 3.037 18.281 1 97.38 67 ASN B C 1
ATOM 1334 O O . ASN B 1 67 ? 4.316 3.896 17.406 1 97.38 67 ASN B O 1
ATOM 1338 N N . PRO B 1 68 ? 4.461 3.316 19.578 1 97.75 68 PRO B N 1
ATOM 1339 C CA . PRO B 1 68 ? 4.195 4.691 20 1 97.75 68 PRO B CA 1
ATOM 1340 C C . PRO B 1 68 ? 5.207 5.691 19.453 1 97.75 68 PRO B C 1
ATOM 1342 O O . PRO B 1 68 ? 4.844 6.82 19.125 1 97.75 68 PRO B O 1
ATOM 1345 N N . GLU B 1 69 ? 6.426 5.297 19.359 1 97.88 69 GLU B N 1
ATOM 1346 C CA . GLU B 1 69 ? 7.434 6.211 18.828 1 97.88 69 GLU B CA 1
ATOM 1347 C C . GLU B 1 69 ? 7.246 6.438 17.328 1 97.88 69 GLU B C 1
ATOM 1349 O O . GLU B 1 69 ? 7.43 7.551 16.844 1 97.88 69 GLU B O 1
ATOM 1354 N N . PHE B 1 70 ? 6.93 5.391 16.641 1 97.44 70 PHE B N 1
ATOM 1355 C CA . PHE B 1 70 ? 6.57 5.516 15.234 1 97.44 70 PHE B CA 1
ATOM 1356 C C . PHE B 1 70 ? 5.418 6.496 15.047 1 97.44 70 PHE B C 1
ATOM 1358 O O . PHE B 1 70 ? 5.492 7.406 14.227 1 97.44 70 PHE B O 1
ATOM 1365 N N . THR B 1 71 ? 4.398 6.285 15.836 1 98.31 71 THR B N 1
ATOM 1366 C CA . THR B 1 71 ? 3.199 7.117 15.781 1 98.31 71 THR B CA 1
ATOM 1367 C C . THR B 1 71 ? 3.545 8.578 16.047 1 98.31 71 THR B C 1
ATOM 1369 O O . THR B 1 71 ? 3.072 9.469 15.336 1 98.31 71 THR B O 1
ATOM 1372 N N . LYS B 1 72 ? 4.352 8.773 17.016 1 98.12 72 LYS B N 1
ATOM 1373 C CA . LYS B 1 72 ? 4.766 10.125 17.391 1 98.12 72 LYS B CA 1
ATOM 1374 C C . LYS B 1 72 ? 5.516 10.797 16.234 1 98.12 72 LYS B C 1
ATOM 1376 O O . LYS B 1 72 ? 5.305 11.984 15.969 1 98.12 72 LYS B O 1
ATOM 1381 N N . LYS B 1 73 ? 6.355 10.062 15.594 1 97.62 73 LYS B N 1
ATOM 1382 C CA . LYS B 1 73 ? 7.133 10.617 14.484 1 97.62 73 LYS B CA 1
ATOM 1383 C C . LYS B 1 73 ? 6.223 11.023 13.328 1 97.62 73 LYS B C 1
ATOM 1385 O O . LYS B 1 73 ? 6.336 12.133 12.805 1 97.62 73 LYS B O 1
ATOM 1390 N N . VAL B 1 74 ? 5.355 10.125 12.969 1 98.06 74 VAL B N 1
ATOM 1391 C CA . VAL B 1 74 ? 4.453 10.422 11.859 1 98.06 74 VAL B CA 1
ATOM 1392 C C . VAL B 1 74 ? 3.551 11.594 12.227 1 98.06 74 VAL B C 1
ATOM 1394 O O . VAL B 1 74 ? 3.324 12.492 11.406 1 98.06 74 VAL B O 1
ATOM 1397 N N . ALA B 1 75 ? 3.064 11.617 13.445 1 98.31 75 ALA B N 1
ATOM 1398 C CA . ALA B 1 75 ? 2.246 12.734 13.914 1 98.31 75 ALA B CA 1
ATOM 1399 C C . ALA B 1 75 ? 3.037 14.039 13.891 1 98.31 75 ALA B C 1
ATOM 1401 O O . ALA B 1 75 ? 2.498 15.094 13.539 1 98.31 75 ALA B O 1
ATOM 1402 N N . GLY B 1 76 ? 4.262 13.906 14.289 1 97.69 76 GLY B N 1
ATOM 1403 C CA . GLY B 1 76 ? 5.129 15.07 14.227 1 97.69 76 GLY B CA 1
ATOM 1404 C C . GLY B 1 76 ? 5.289 15.625 12.828 1 97.69 76 GLY B C 1
ATOM 1405 O O . GLY B 1 76 ? 5.262 16.844 12.625 1 97.69 76 GLY B O 1
ATOM 1406 N N . TRP B 1 77 ? 5.477 14.742 11.883 1 97.88 77 TRP B N 1
ATOM 1407 C CA . TRP B 1 77 ? 5.578 15.188 10.5 1 97.88 77 TRP B CA 1
ATOM 1408 C C . TRP B 1 77 ? 4.266 15.805 10.031 1 97.88 77 TRP B C 1
ATOM 1410 O O . TRP B 1 77 ? 4.27 16.812 9.305 1 97.88 77 TRP B O 1
ATOM 1420 N N . ALA B 1 78 ? 3.148 15.234 10.414 1 98.06 78 ALA B N 1
ATOM 1421 C CA . ALA B 1 78 ? 1.843 15.789 10.055 1 98.06 78 ALA B CA 1
ATOM 1422 C C . ALA B 1 78 ? 1.684 17.203 10.594 1 98.06 78 ALA B C 1
ATOM 1424 O O . ALA B 1 78 ? 1.19 18.094 9.883 1 98.06 78 ALA B O 1
ATOM 1425 N N . GLU B 1 79 ? 2.061 17.422 11.812 1 97.56 79 GLU B N 1
ATOM 1426 C CA . GLU B 1 79 ? 1.996 18.734 12.43 1 97.56 79 GLU B CA 1
ATOM 1427 C C . GLU B 1 79 ? 2.842 19.75 11.656 1 97.56 79 GLU B C 1
ATOM 1429 O O . GLU B 1 79 ? 2.395 20.875 11.391 1 97.56 79 GLU B O 1
ATOM 1434 N N . LYS B 1 80 ? 4.043 19.328 11.344 1 97.25 80 LYS B N 1
ATOM 1435 C CA . LYS B 1 80 ? 4.949 20.203 10.617 1 97.25 80 LYS B CA 1
ATOM 1436 C C . LYS B 1 80 ? 4.363 20.609 9.266 1 97.25 80 LYS B C 1
ATOM 1438 O O . LYS B 1 80 ? 4.406 21.781 8.891 1 97.25 80 LYS B O 1
ATOM 1443 N N . VAL B 1 81 ? 3.85 19.672 8.57 1 97 81 VAL B N 1
ATOM 1444 C CA . VAL B 1 81 ? 3.271 19.922 7.25 1 97 81 VAL B CA 1
ATOM 1445 C C . VAL B 1 81 ? 2.051 20.828 7.379 1 97 81 VAL B C 1
ATOM 1447 O O . VAL B 1 81 ? 1.896 21.781 6.613 1 97 81 VAL B O 1
ATOM 1450 N N . ALA B 1 82 ? 1.185 20.562 8.336 1 91.88 82 ALA B N 1
ATOM 1451 C CA . ALA B 1 82 ? -0.048 21.312 8.523 1 91.88 82 ALA B CA 1
ATOM 1452 C C . ALA B 1 82 ? 0.251 22.766 8.883 1 91.88 82 ALA B C 1
ATOM 1454 O O . ALA B 1 82 ? -0.52 23.672 8.547 1 91.88 82 ALA B O 1
ATOM 1455 N N . SER B 1 83 ? 1.283 22.969 9.523 1 92 83 SER B N 1
ATOM 1456 C CA . SER B 1 83 ? 1.662 24.297 9.953 1 92 83 SER B CA 1
ATOM 1457 C C . SER B 1 83 ? 2.311 25.078 8.812 1 92 83 SER B C 1
ATOM 1459 O O . SER B 1 83 ? 2.648 26.266 8.977 1 92 83 SER B O 1
ATOM 1461 N N . GLY B 1 84 ? 2.477 24.484 7.676 1 87.69 84 GLY B N 1
ATOM 1462 C CA . GLY B 1 84 ? 3.047 25.156 6.52 1 87.69 84 GLY B CA 1
ATOM 1463 C C . GLY B 1 84 ? 4.562 25.172 6.523 1 87.69 84 GLY B C 1
ATOM 1464 O O . GLY B 1 84 ? 5.188 25.875 5.727 1 87.69 84 GLY B O 1
ATOM 1465 N N . ASN B 1 85 ? 5.09 24.438 7.445 1 88.25 85 ASN B N 1
ATOM 1466 C CA . ASN B 1 85 ? 6.547 24.344 7.484 1 88.25 85 ASN B CA 1
ATOM 1467 C C . ASN B 1 85 ? 7.074 23.375 6.434 1 88.25 85 ASN B C 1
ATOM 1469 O O . ASN B 1 85 ? 6.406 22.391 6.098 1 88.25 85 ASN B O 1
ATOM 1473 N N . ARG B 1 86 ? 8.164 23.734 5.906 1 87.19 86 ARG B N 1
ATOM 1474 C CA . ARG B 1 86 ? 8.828 22.828 4.965 1 87.19 86 ARG B CA 1
ATOM 1475 C C . ARG B 1 86 ? 9.398 21.625 5.684 1 87.19 86 ARG B C 1
ATOM 1477 O O . ARG B 1 86 ? 9.961 21.75 6.777 1 87.19 86 ARG B O 1
ATOM 1484 N N . ILE B 1 87 ? 9.156 20.5 5.113 1 92.25 87 ILE B N 1
ATOM 14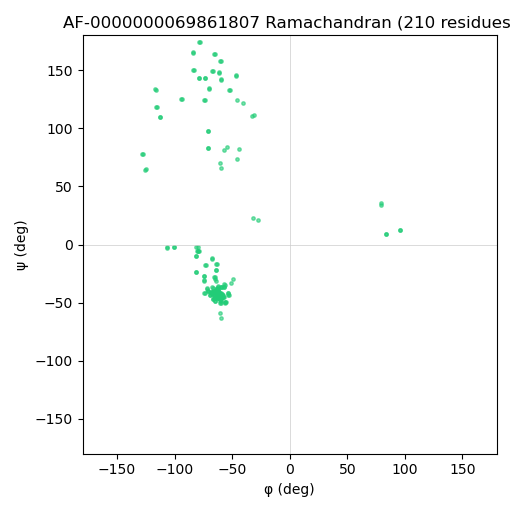85 C CA . ILE B 1 87 ? 9.797 19.297 5.625 1 92.25 87 ILE B CA 1
ATOM 1486 C C . ILE B 1 87 ? 10.719 18.703 4.559 1 92.25 87 ILE B C 1
ATOM 1488 O O . ILE B 1 87 ? 10.391 18.719 3.371 1 92.25 87 ILE B O 1
ATOM 1492 N N . LEU B 1 88 ? 11.93 18.359 5.027 1 94.12 88 LEU B N 1
ATOM 1493 C CA . LEU B 1 88 ? 12.891 17.734 4.125 1 94.12 88 LEU B CA 1
ATOM 1494 C C . LEU B 1 88 ? 12.508 16.297 3.816 1 94.12 88 LEU B C 1
ATOM 1496 O O . LEU B 1 88 ? 12.312 15.492 4.73 1 94.12 88 LEU B O 1
ATOM 1500 N N . ILE B 1 89 ? 12.398 16.047 2.543 1 96.56 89 ILE B N 1
ATOM 1501 C CA . ILE B 1 89 ? 12.164 14.68 2.064 1 96.56 89 ILE B CA 1
ATOM 1502 C C . ILE B 1 89 ? 13.391 14.188 1.3 1 96.56 89 ILE B C 1
ATOM 1504 O O . ILE B 1 89 ? 13.656 14.633 0.182 1 96.56 89 ILE B O 1
ATOM 1508 N N . LYS B 1 90 ? 14.133 13.258 1.839 1 95.19 90 LYS B N 1
ATOM 1509 C CA . LYS B 1 90 ? 15.43 12.836 1.326 1 95.19 90 LYS B CA 1
ATOM 1510 C C . LYS B 1 90 ? 15.281 12.086 0.005 1 95.19 90 LYS B C 1
ATOM 1512 O O . LYS B 1 90 ? 16.078 12.281 -0.919 1 95.19 90 LYS B O 1
ATOM 1517 N N . ASN B 1 91 ? 14.297 11.172 -0.105 1 94.62 91 ASN B N 1
ATOM 1518 C CA . ASN B 1 91 ? 14.055 10.359 -1.294 1 94.62 91 ASN B CA 1
ATOM 1519 C C . ASN B 1 91 ? 12.609 10.461 -1.762 1 94.62 91 ASN B C 1
ATOM 1521 O O . ASN B 1 91 ? 11.828 9.523 -1.581 1 94.62 91 ASN B O 1
ATOM 1525 N N . PRO B 1 92 ? 12.336 11.578 -2.422 1 94.75 92 PRO B N 1
ATOM 1526 C CA . PRO B 1 92 ? 10.938 11.836 -2.77 1 94.75 92 PRO B CA 1
ATOM 1527 C C . PRO B 1 92 ? 10.398 10.844 -3.795 1 94.75 92 PRO B C 1
ATOM 1529 O O . PRO B 1 92 ? 9.18 10.727 -3.963 1 94.75 92 PRO B O 1
ATOM 1532 N N . GLU B 1 93 ? 11.281 10.055 -4.41 1 92.88 93 GLU B N 1
ATOM 1533 C CA . GLU B 1 93 ? 10.875 9.156 -5.48 1 92.88 93 GLU B CA 1
ATOM 1534 C C . GLU B 1 93 ? 10.109 7.953 -4.93 1 92.88 93 GLU B C 1
ATOM 1536 O O . GLU B 1 93 ? 9.414 7.258 -5.676 1 92.88 93 GLU B O 1
ATOM 1541 N N . TYR B 1 94 ? 10.219 7.676 -3.635 1 94.38 94 TYR B N 1
ATOM 1542 C CA . TYR B 1 94 ? 9.539 6.531 -3.047 1 94.38 94 TYR B CA 1
ATOM 1543 C C . TYR B 1 94 ? 8.039 6.793 -2.912 1 94.38 94 TYR B C 1
ATOM 1545 O O . TYR B 1 94 ? 7.242 5.855 -2.871 1 94.38 94 TYR B O 1
ATOM 1553 N N . PHE B 1 95 ? 7.672 8.031 -2.713 1 96.44 95 PHE B N 1
ATOM 1554 C CA . PHE B 1 95 ? 6.266 8.383 -2.855 1 96.44 95 PHE B CA 1
ATOM 1555 C C . PHE B 1 95 ? 5.844 8.352 -4.32 1 96.44 95 PHE B C 1
ATOM 1557 O O . PHE B 1 95 ? 6.023 9.336 -5.043 1 96.44 95 PHE B O 1
ATOM 1564 N N . SER B 1 96 ? 5.262 7.293 -4.723 1 94.19 96 SER B N 1
ATOM 1565 C CA . SER B 1 96 ? 5.137 6.887 -6.117 1 94.19 96 SER B CA 1
ATOM 1566 C C . SER B 1 96 ? 3.945 7.562 -6.789 1 94.19 96 SER B C 1
ATOM 1568 O O . SER B 1 96 ? 3.035 8.039 -6.109 1 94.19 96 SER B O 1
ATOM 1570 N N . THR B 1 97 ? 4.012 7.465 -8.156 1 93.44 97 THR B N 1
ATOM 1571 C CA . THR B 1 97 ? 2.885 7.938 -8.945 1 93.44 97 THR B CA 1
ATOM 1572 C C . THR B 1 97 ? 1.624 7.141 -8.633 1 93.44 97 THR B C 1
ATOM 1574 O O . THR B 1 97 ? 0.519 7.684 -8.641 1 93.44 97 THR B O 1
ATOM 1577 N N . TYR B 1 98 ? 1.779 5.879 -8.406 1 93.81 98 TYR B N 1
ATOM 1578 C CA . TYR B 1 98 ? 0.64 5.059 -8.016 1 93.81 98 TYR B CA 1
ATOM 1579 C C . TYR B 1 98 ? -0.038 5.621 -6.773 1 93.81 98 TYR B C 1
ATOM 1581 O O . TYR B 1 98 ? -1.26 5.789 -6.746 1 93.81 98 TYR B O 1
ATOM 1589 N N . MET B 1 99 ? 0.769 5.891 -5.773 1 96.06 99 MET B N 1
ATOM 1590 C CA . MET B 1 99 ? 0.217 6.41 -4.523 1 96.06 99 MET B CA 1
ATOM 1591 C C . MET B 1 99 ? -0.423 7.777 -4.738 1 96.06 99 MET B C 1
ATOM 1593 O O . MET B 1 99 ? -1.505 8.055 -4.219 1 96.06 99 MET B O 1
ATOM 1597 N N . GLN B 1 100 ? 0.201 8.617 -5.551 1 96.75 100 GLN B N 1
ATOM 1598 C CA . GLN B 1 100 ? -0.34 9.938 -5.844 1 96.75 100 GLN B CA 1
ATOM 1599 C C . GLN B 1 100 ? -1.706 9.836 -6.516 1 96.75 100 GLN B C 1
ATOM 1601 O O . GLN B 1 100 ? -2.654 10.516 -6.113 1 96.75 100 GLN B O 1
ATOM 1606 N N . GLU B 1 101 ? -1.794 8.969 -7.477 1 94.38 10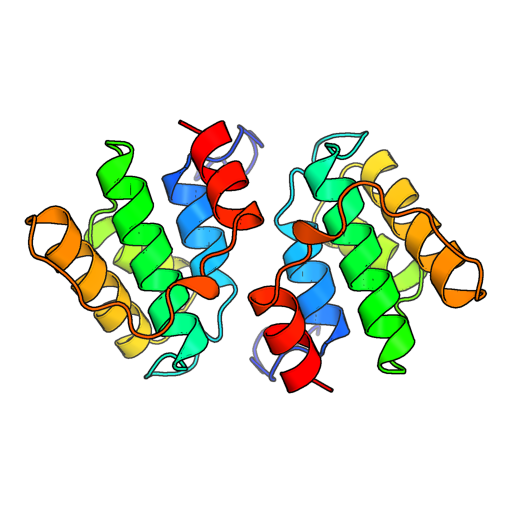1 GLU B N 1
ATOM 1607 C CA . GLU B 1 101 ? -3.043 8.812 -8.219 1 94.38 101 GLU B CA 1
ATOM 1608 C C . GLU B 1 101 ? -4.145 8.242 -7.328 1 94.38 101 GLU B C 1
ATOM 1610 O O . GLU B 1 101 ? -5.297 8.672 -7.406 1 94.38 101 GLU B O 1
ATOM 1615 N N . GLN B 1 102 ? -3.732 7.293 -6.508 1 92.69 102 GLN B N 1
ATOM 1616 C CA . GLN B 1 102 ? -4.699 6.719 -5.582 1 92.69 102 GLN B CA 1
ATOM 1617 C C . GLN B 1 102 ? -5.27 7.785 -4.652 1 92.69 102 GLN B C 1
ATOM 1619 O O . GLN B 1 102 ? -6.473 7.797 -4.379 1 92.69 102 GLN B O 1
ATOM 1624 N N . LEU B 1 103 ? -4.496 8.664 -4.156 1 95.88 103 LEU B N 1
ATOM 1625 C CA . LEU B 1 103 ? -4.934 9.711 -3.23 1 95.88 103 LEU B CA 1
ATOM 1626 C C . LEU B 1 103 ? -5.723 10.789 -3.965 1 95.88 103 LEU B C 1
ATOM 1628 O O . LEU B 1 103 ? -6.762 11.242 -3.477 1 95.88 103 LEU B O 1
ATOM 1632 N N . LYS B 1 104 ? -5.27 11.164 -5.117 1 95.81 104 LYS B N 1
ATOM 1633 C CA . LYS B 1 104 ? -5.902 12.219 -5.906 1 95.81 104 LYS B CA 1
ATOM 1634 C C . LYS B 1 104 ? -7.324 11.828 -6.305 1 95.81 104 LYS B C 1
ATOM 1636 O O . LYS B 1 104 ? -8.219 12.68 -6.344 1 95.81 104 LYS B O 1
ATOM 1641 N N . GLU B 1 105 ? -7.5 10.547 -6.621 1 91 105 GLU B N 1
ATOM 1642 C CA . GLU B 1 105 ? -8.805 10.055 -7.043 1 91 105 GLU B CA 1
ATOM 1643 C C . GLU B 1 105 ? -9.836 10.188 -5.922 1 91 105 GLU B C 1
ATOM 1645 O O . GLU B 1 105 ? -11.039 10.133 -6.168 1 91 105 GLU B O 1
ATOM 1650 N N . LEU B 1 106 ? -9.328 10.375 -4.734 1 92 106 LEU B N 1
ATOM 1651 C CA . LEU B 1 106 ? -10.227 10.391 -3.58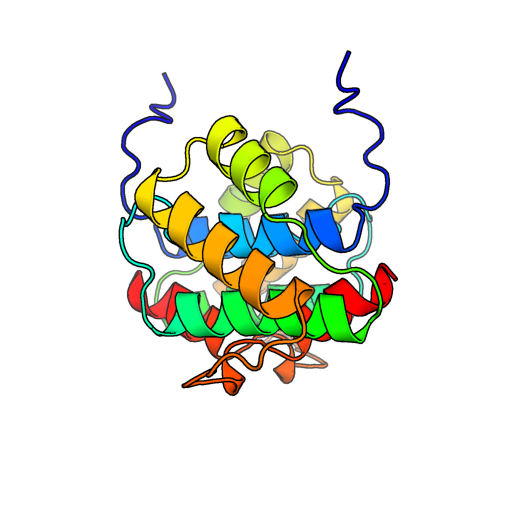2 1 92 106 LEU B CA 1
ATOM 1652 C C . LEU B 1 106 ? -10.523 11.82 -3.141 1 92 106 LEU B C 1
ATOM 1654 O O . LEU B 1 106 ? -11.203 12.031 -2.137 1 92 106 LEU B O 1
ATOM 1658 N N . VAL B 1 107 ? -9.922 12.789 -3.795 1 91.81 107 VAL B N 1
ATOM 1659 C CA . VAL B 1 107 ? -10.156 14.195 -3.479 1 91.81 107 VAL B CA 1
ATOM 1660 C C . VAL B 1 107 ? -10.898 14.867 -4.633 1 91.81 107 VAL B C 1
ATOM 1662 O O . VAL B 1 107 ? -10.742 14.477 -5.793 1 91.81 107 VAL B O 1
#

pLDDT: mean 90.37, std 16.97, range [17.77, 98.62]

Organism: Salmonella typhimurium (strain 14028s / SGSC 2262) (NCBI:txid588858)

Foldseek 3Di:
DPCPPPVPDDALQRLLLVVLVPAPQQDLDGDLLSVLQLLLSQLLCVVVVRHDALVNLLVVCVVSVGDPNSSVVSNVSSVCNNVVHDDDRPCNPSNDPVSSVSSNVND/DPCPPPVPDDALQRLLLVVLVPAPQQDLDGDLLSVLQLLLSQLLCVVVVRHDALVVLLVSCVVSVGDPNSSVVSNVSSVCNNVVHDDDRPCNPSNDPVSSVSSNVND

Radius of gyration: 17.12 Å; Cα contacts (8 Å, |Δi|>4): 275; chains: 2; bounding box: 37×46×40 Å

Sequence (214 aa):
MVNFKDKSMPTAIEKALDFIGGMNTSASVPHSMDESTAKGILKYLHDLGVPVSPEVVVARGEQEGWNPEFTKKVAGWAEKVASGNRILIKNPEYFSTYMQEQLKELVMVNFKDKSMPTAIEKALDFIGGMNTSASVPHSMDESTAKGILKYLHDLGVPVSPEVVVARGEQEGWNPEFTKKVAGWAEKVASGNRILIKNPEYFSTYMQEQLKELV

InterPro domains:
  IPR015079 Protein of unknown function DUF1889 [PF08986] (9-104)
  IPR037210 YoaC-like superfamily [G3DSA:1.20.1290.30] (1-107)
  IPR037210 YoaC-like superfamily [SSF140670] (12-107)

Nearest PDB structures (foldseek):
  2es9-assembly1_A  TM=9.995E-01  e=3.702E-12  Salmonella enterica subsp. enterica serovar Typhimurium str. LT2
  2jn8-assembly1_A  TM=8.754E-01  e=1.120E-10  Salmonella enterica subsp. enterica serovar Typhimurium
  2es9-assembly1_A  TM=9.993E-01  e=2.666E-12  Salmonella enterica subsp. enterica serovar Typhimurium str. LT2
  2jn8-assembly1_A  TM=8.750E-01  e=1.287E-10  Salmonella enterica subsp. enterica serovar Typhimurium
  7kmf-assembly1_E  TM=3.289E-01  e=7.681E+00  Homo sapiens